Protein 1SPG (pdb70)

B-factor: mean 18.24, std 6.47, range [2.55, 47.87]

InterPro domains:
  IPR000971 Globin [PF00042] (26-136)
  IPR000971 Globin [PS01033] (1-143)
  IPR002338 Hemoglobin, alpha-type [PR00612] (15-27)
  IPR002338 Hemoglobin, alpha-type [PR00612] (32-42)
  IPR002338 Hemoglobin, alpha-type [PR00612] (76-89)
  IPR002338 Hemoglobin, alpha-type [PR00612] (124-140)
  IPR002338 Hemoglobin, alpha-type [cd08927] (2-143)
  IPR009050 Globin-like superfamily [SSF46458] (1-143)
  IPR012292 Globin/Protoglobin [G3DSA:1.10.490.10] (1-143)
  IPR050056 Hemoglobin and related oxygen transporters [PTHR11442] (2-143)

CATH classification: 1.10.490.10

Radius of gyration: 19.07 Å; Cα contacts (8 Å, |Δi|>4): 381; chains: 2; bounding box: 42×49×50 Å

Structure (mmCIF, N/CA/C/O backbone):
data_1SPG
#
_entry.id   1SPG
#
_cell.length_a   89.600
_cell.length_b   75.600
_cell.length_c   69.700
_cell.angle_alpha   90.00
_cell.angle_beta   141.90
_cell.angle_gamma   90.00
#
_symmetry.space_group_name_H-M   'C 1 2 1'
#
loop_
_entity.id
_entity.type
_entity.pdbx_description
1 polymer HEMOGLOBIN
2 polymer HEMOGLOBIN
3 non-polymer 'PROTOPORPHYRIN IX CONTAINING FE'
4 non-polymer 'CARBON MONOXIDE'
5 water water
#
loop_
_atom_site.group_PDB
_atom_site.id
_atom_site.type_symbol
_atom_site.label_atom_id
_atom_site.label_alt_id
_atom_site.label_comp_id
_atom_site.label_asym_id
_atom_site.label_entity_id
_atom_site.label_seq_id
_atom_site.pdbx_PDB_ins_code
_atom_site.Cartn_x
_atom_site.Cartn_y
_atom_site.Cartn_z
_atom_site.occupancy
_atom_site.B_iso_or_equiv
_atom_site.auth_seq_id
_atom_site.auth_comp_id
_atom_site.auth_asym_id
_atom_site.auth_atom_id
_atom_site.pdbx_PDB_model_num
ATOM 4 N N . SER A 1 2 ? 5.967 17.031 2.240 1.00 18.84 1 SER A N 1
ATOM 5 C CA . SER A 1 2 ? 6.313 18.215 1.457 1.00 18.23 1 SER A CA 1
ATOM 6 C C . SER A 1 2 ? 7.812 18.296 1.158 1.00 16.40 1 SER A C 1
ATOM 7 O O . SER A 1 2 ? 8.658 17.888 1.966 1.00 17.63 1 SER A O 1
ATOM 10 N N . LEU A 1 3 ? 8.130 18.823 -0.015 1.00 13.69 2 LEU A N 1
ATOM 11 C CA . LEU A 1 3 ? 9.507 18.998 -0.428 1.00 11.77 2 LEU A CA 1
ATOM 12 C C . LEU A 1 3 ? 10.042 20.219 0.328 1.00 12.47 2 LEU A C 1
ATOM 13 O O . LEU A 1 3 ? 9.325 21.206 0.522 1.00 14.07 2 LEU A O 1
ATOM 18 N N . SER A 1 4 ? 11.260 20.114 0.840 1.00 10.11 3 SER A N 1
ATOM 19 C CA . SER A 1 4 ? 11.889 21.215 1.559 1.00 10.86 3 SER A CA 1
ATOM 20 C C . SER A 1 4 ? 12.698 21.920 0.504 1.00 10.57 3 SER A C 1
ATOM 21 O O . SER A 1 4 ? 12.870 21.364 -0.566 1.00 11.98 3 SER A O 1
ATOM 24 N N . ALA A 1 5 ? 13.232 23.103 0.792 1.00 11.49 4 ALA A N 1
ATOM 25 C CA . ALA A 1 5 ? 14.001 23.820 -0.218 1.00 12.92 4 ALA A CA 1
ATOM 26 C C . ALA A 1 5 ? 15.222 23.018 -0.591 1.00 13.66 4 ALA A C 1
ATOM 27 O O . ALA A 1 5 ? 15.631 23.001 -1.752 1.00 16.50 4 ALA A O 1
ATOM 29 N N . THR A 1 6 ? 15.764 22.311 0.395 1.00 14.63 5 THR A N 1
ATOM 30 C CA . THR A 1 6 ? 16.913 21.433 0.206 1.00 14.36 5 THR A CA 1
ATOM 31 C C . THR A 1 6 ? 16.548 20.361 -0.832 1.00 13.21 5 THR A C 1
ATOM 32 O O . THR A 1 6 ? 17.291 20.117 -1.785 1.00 11.63 5 THR A O 1
ATOM 36 N N . ASP A 1 7 ? 15.391 19.739 -0.627 1.00 11.61 6 ASP A N 1
ATOM 37 C CA . ASP A 1 7 ? 14.883 18.706 -1.512 1.00 11.41 6 ASP A CA 1
ATOM 38 C C . ASP A 1 7 ? 14.810 19.232 -2.929 1.00 11.32 6 ASP A C 1
ATOM 39 O O . ASP A 1 7 ? 15.239 18.574 -3.872 1.00 13.74 6 ASP A O 1
ATOM 44 N N . LYS A 1 8 ? 14.258 20.426 -3.076 1.00 10.22 7 LYS A N 1
ATOM 45 C CA . LYS A 1 8 ? 14.127 21.027 -4.388 1.00 11.15 7 LYS A CA 1
ATOM 46 C C . LYS A 1 8 ? 15.502 21.238 -5.004 1.00 11.02 7 LYS A C 1
ATOM 47 O O . LYS A 1 8 ? 15.737 20.890 -6.160 1.00 10.88 7 LYS A O 1
ATOM 53 N N . ALA A 1 9 ? 16.426 21.743 -4.202 1.00 10.11 8 ALA A N 1
ATOM 54 C CA . ALA A 1 9 ? 17.776 21.996 -4.664 1.00 12.21 8 ALA A CA 1
ATOM 55 C C . ALA A 1 9 ? 18.458 20.723 -5.152 1.00 13.39 8 ALA A C 1
ATOM 56 O O . ALA A 1 9 ? 19.285 20.769 -6.061 1.00 14.60 8 ALA A O 1
ATOM 58 N N . ARG A 1 10 ? 18.153 19.595 -4.518 1.00 13.21 9 ARG A N 1
ATOM 59 C CA . ARG A 1 10 ? 18.767 18.329 -4.915 1.00 13.96 9 ARG A CA 1
ATOM 60 C C . ARG A 1 10 ? 18.165 17.789 -6.201 1.00 11.70 9 ARG A C 1
ATOM 61 O O . ARG A 1 10 ? 18.872 17.237 -7.044 1.00 11.26 9 ARG A O 1
ATOM 69 N N . VAL A 1 11 ? 16.853 17.934 -6.341 1.00 10.82 10 VAL A N 1
ATOM 70 C CA . VAL A 1 11 ? 16.175 17.477 -7.539 1.00 11.43 10 VAL A CA 1
ATOM 71 C C . VAL A 1 11 ? 16.651 18.310 -8.715 1.00 11.59 10 VAL A C 1
ATOM 72 O O . VAL A 1 11 ? 16.884 17.770 -9.787 1.00 12.46 10 VAL A O 1
ATOM 76 N N . LYS A 1 12 ? 16.856 19.607 -8.490 1.00 13.37 11 LYS A N 1
ATOM 77 C CA . LYS A 1 12 ? 17.301 20.500 -9.546 1.00 15.10 11 LYS A CA 1
ATOM 78 C C . LYS A 1 12 ? 18.684 20.138 -10.053 1.00 16.51 11 LYS A C 1
ATOM 79 O O . LYS A 1 12 ? 18.911 20.125 -11.259 1.00 15.84 11 LYS A O 1
ATOM 85 N N . ALA A 1 13 ? 19.609 19.842 -9.144 1.00 18.80 12 ALA A N 1
ATOM 86 C CA . ALA A 1 13 ? 20.966 19.452 -9.544 1.00 18.68 12 ALA A CA 1
ATOM 87 C C . ALA A 1 13 ? 20.933 18.133 -10.342 1.00 19.65 12 ALA A C 1
ATOM 88 O O . ALA A 1 13 ? 21.590 18.020 -11.385 1.00 19.12 12 ALA A O 1
ATOM 90 N N . LEU A 1 14 ? 20.160 17.152 -9.871 1.00 19.28 13 LEU A N 1
ATOM 91 C CA . LEU A 1 14 ? 20.052 15.885 -10.585 1.00 19.60 13 LEU A CA 1
ATOM 92 C C . LEU A 1 14 ? 19.477 16.103 -11.991 1.00 19.36 13 LEU A C 1
ATOM 93 O O . LEU A 1 14 ? 20.131 15.788 -12.992 1.00 19.73 13 LEU A O 1
ATOM 98 N N . TRP A 1 15 ? 18.276 16.674 -12.069 1.00 19.72 14 TRP A N 1
ATOM 99 C CA . TRP A 1 15 ? 17.627 16.913 -13.355 1.00 19.29 14 TRP A CA 1
ATOM 100 C C . TRP A 1 15 ? 18.502 17.607 -14.399 1.00 19.96 14 TRP A C 1
ATOM 101 O O . TRP A 1 15 ? 18.587 17.150 -15.545 1.00 20.24 14 TRP A O 1
ATOM 112 N N . ASP A 1 16 ? 19.164 18.690 -14.000 1.00 20.78 15 ASP A N 1
ATOM 113 C CA . ASP A 1 16 ? 20.063 19.432 -14.889 1.00 22.25 15 ASP A CA 1
ATOM 114 C C . ASP A 1 16 ? 21.144 18.488 -15.427 1.00 22.79 15 ASP A C 1
ATOM 115 O O . ASP A 1 16 ? 21.594 18.599 -16.580 1.00 21.23 15 ASP A O 1
ATOM 120 N N . LYS A 1 17 ? 21.553 17.561 -14.573 1.00 21.02 16 LYS A N 1
ATOM 121 C CA . LYS A 1 17 ? 22.576 16.606 -14.907 1.00 22.02 16 LYS A CA 1
ATOM 122 C C . LYS A 1 17 ? 22.116 15.496 -15.849 1.00 22.38 16 LYS A C 1
ATOM 123 O O . LYS A 1 17 ? 22.876 15.072 -16.722 1.00 20.42 16 LYS A O 1
ATOM 129 N N . ILE A 1 18 ? 20.889 15.018 -15.653 1.00 23.60 17 ILE A N 1
ATOM 130 C CA . ILE A 1 18 ? 20.363 13.913 -16.440 1.00 23.78 17 ILE A CA 1
ATOM 131 C C . ILE A 1 18 ? 19.562 14.328 -17.652 1.00 25.14 17 ILE A C 1
ATOM 132 O O . ILE A 1 18 ? 19.227 13.491 -18.494 1.00 26.80 17 ILE A O 1
ATOM 137 N N . GLU A 1 19 ? 19.220 15.606 -17.732 1.00 25.85 18 GLU A N 1
ATOM 138 C CA . GLU A 1 19 ? 18.445 16.124 -18.858 1.00 26.75 18 GLU A CA 1
ATOM 139 C C . GLU A 1 19 ? 19.065 15.678 -20.174 1.00 27.44 18 GLU A C 1
ATOM 140 O O . GLU A 1 19 ? 20.228 15.239 -20.205 1.00 27.09 18 GLU A O 1
ATOM 146 N N . GLY A 1 20 ? 18.289 15.784 -21.255 1.00 29.15 19 GLY A N 1
ATOM 147 C CA . GLY A 1 20 ? 18.749 15.360 -22.573 1.00 29.84 19 GLY A CA 1
ATOM 148 C C . GLY A 1 20 ? 18.565 13.851 -22.667 1.00 29.68 19 GLY A C 1
ATOM 149 O O . GLY A 1 20 ? 17.745 13.343 -23.469 1.00 29.16 19 GLY A O 1
ATOM 150 N N . LYS A 1 21 ? 19.271 13.141 -21.780 1.00 27.97 20 LYS A N 1
ATOM 151 C CA . LYS A 1 21 ? 19.192 11.686 -21.694 1.00 26.27 20 LYS A CA 1
ATOM 152 C C . LYS A 1 21 ? 17.818 11.272 -21.184 1.00 25.11 20 LYS A C 1
ATOM 153 O O . LYS A 1 21 ? 17.500 10.091 -21.133 1.00 26.41 20 LYS A O 1
ATOM 159 N N . SER A 1 22 ? 17.003 12.245 -20.798 1.00 24.68 21 SER A N 1
ATOM 160 C CA . SER A 1 22 ? 15.667 11.958 -20.296 1.00 24.74 21 SER A CA 1
ATOM 161 C C . SER A 1 22 ? 14.929 11.077 -21.294 1.00 23.20 21 SER A C 1
ATOM 162 O O . SER A 1 22 ? 14.479 10.003 -20.941 1.00 23.03 21 SER A O 1
ATOM 165 N N . ALA A 1 23 ? 14.926 11.474 -22.561 1.00 23.00 22 ALA A N 1
ATOM 166 C CA . ALA A 1 23 ? 14.261 10.710 -23.619 1.00 22.48 22 ALA A CA 1
ATOM 167 C C . ALA A 1 23 ? 14.537 9.198 -23.593 1.00 21.02 22 ALA A C 1
ATOM 168 O O . ALA A 1 23 ? 13.624 8.389 -23.779 1.00 19.72 22 ALA A O 1
ATOM 170 N N . GLU A 1 24 ? 15.780 8.815 -23.320 1.00 21.18 23 GLU A N 1
ATOM 171 C CA . GLU A 1 24 ? 16.138 7.395 -23.268 1.00 20.76 23 GLU A CA 1
ATOM 172 C C . GLU A 1 24 ? 15.769 6.828 -21.902 1.00 21.70 23 GLU A C 1
ATOM 173 O O . GLU A 1 24 ? 15.409 5.660 -21.785 1.00 22.77 23 GLU A O 1
ATOM 179 N N . LEU A 1 25 ? 15.851 7.665 -20.871 1.00 20.48 24 LEU A N 1
ATOM 180 C CA . LEU A 1 25 ? 15.498 7.266 -19.512 1.00 19.47 24 LEU A CA 1
ATOM 181 C C . LEU A 1 25 ? 13.989 6.991 -19.440 1.00 18.11 24 LEU A C 1
ATOM 182 O O . LEU A 1 25 ? 13.559 6.043 -18.817 1.00 18.77 24 LEU A O 1
ATOM 187 N N . GLY A 1 26 ? 13.186 7.857 -20.044 1.00 16.65 25 GLY A N 1
ATOM 188 C CA . GLY A 1 26 ? 11.745 7.673 -20.051 1.00 16.83 25 GLY A CA 1
ATOM 189 C C . GLY A 1 26 ? 11.355 6.459 -20.883 1.00 18.24 25 GLY A C 1
ATOM 190 O O . GLY A 1 26 ? 10.438 5.730 -20.505 1.00 17.71 25 GLY A O 1
ATOM 191 N N . ALA A 1 27 ? 12.012 6.253 -22.027 1.00 17.12 26 ALA A N 1
ATOM 192 C CA . ALA A 1 27 ? 11.738 5.091 -22.874 1.00 16.55 26 ALA A CA 1
ATOM 193 C C . ALA A 1 27 ? 12.002 3.850 -22.042 1.00 16.36 26 ALA A C 1
ATOM 194 O O . ALA A 1 27 ? 11.205 2.913 -22.041 1.00 15.85 26 ALA A O 1
ATOM 196 N N . GLU A 1 28 ? 13.125 3.872 -21.325 1.00 17.64 27 GLU A N 1
ATOM 197 C CA . GLU A 1 28 ? 13.549 2.784 -20.451 1.00 17.07 27 GLU A CA 1
ATOM 198 C C . GLU A 1 28 ? 12.573 2.565 -19.316 1.00 18.18 27 GLU A C 1
ATOM 199 O O . GLU A 1 28 ? 12.124 1.438 -19.097 1.00 19.67 27 GLU A O 1
ATOM 205 N N . ALA A 1 29 ? 12.248 3.641 -18.598 1.00 16.58 28 ALA A N 1
ATOM 206 C CA . ALA A 1 29 ? 11.336 3.579 -17.445 1.00 16.58 28 ALA A CA 1
ATOM 207 C C . ALA A 1 29 ? 9.968 2.997 -17.825 1.00 16.67 28 ALA A C 1
ATOM 208 O O . ALA A 1 29 ? 9.515 2.011 -17.250 1.00 16.87 28 ALA A O 1
ATOM 210 N N . LEU A 1 30 ? 9.340 3.579 -18.837 1.00 16.69 29 LEU A N 1
ATOM 211 C CA . LEU A 1 30 ? 8.045 3.107 -19.304 1.00 16.36 29 LEU A CA 1
ATOM 212 C C . LEU A 1 30 ? 8.209 1.688 -19.834 1.00 17.05 29 LEU A C 1
ATOM 213 O O . LEU A 1 30 ? 7.414 0.805 -19.507 1.00 17.77 29 LEU A O 1
ATOM 218 N N . GLY A 1 31 ? 9.248 1.475 -20.638 1.00 16.16 30 GLY A N 1
ATOM 219 C CA . GLY A 1 31 ? 9.487 0.171 -21.216 1.00 13.94 30 GLY A CA 1
ATOM 220 C C . GLY A 1 31 ? 9.647 -0.896 -20.165 1.00 14.65 30 GLY A C 1
ATOM 221 O O . GLY A 1 31 ? 9.230 -2.029 -20.372 1.00 15.21 30 GLY A O 1
ATOM 222 N N . ARG A 1 32 ? 10.221 -0.542 -19.023 1.00 14.08 31 ARG A N 1
ATOM 223 C CA . ARG A 1 32 ? 10.427 -1.523 -17.972 1.00 12.52 31 ARG A CA 1
ATOM 224 C C . ARG A 1 32 ? 9.212 -1.812 -17.106 1.00 11.52 31 ARG A C 1
ATOM 225 O O . ARG A 1 32 ? 9.074 -2.918 -16.604 1.00 11.76 31 ARG A O 1
ATOM 233 N N . MET A 1 33 ? 8.342 -0.823 -16.936 1.00 10.99 32 MET A N 1
ATOM 234 C CA . MET A 1 33 ? 7.127 -0.966 -16.141 1.00 10.87 32 MET A CA 1
ATOM 235 C C . MET A 1 33 ? 6.135 -1.935 -16.790 1.00 11.55 32 MET A C 1
ATOM 236 O O . MET A 1 33 ? 5.571 -2.813 -16.122 1.00 13.22 32 MET A O 1
ATOM 241 N N . LEU A 1 34 ? 5.950 -1.771 -18.097 1.00 11.81 33 LEU A N 1
ATOM 242 C CA . LEU A 1 34 ? 5.057 -2.601 -18.898 1.00 10.50 33 LEU A CA 1
ATOM 243 C C . LEU A 1 34 ? 5.507 -4.059 -18.856 1.00 12.41 33 LEU A C 1
ATOM 244 O O . LEU A 1 34 ? 4.687 -4.977 -18.704 1.00 12.83 33 LEU A O 1
ATOM 249 N N . VAL A 1 35 ? 6.816 -4.259 -19.005 1.00 14.54 34 VAL A N 1
ATOM 250 C CA . VAL A 1 35 ? 7.412 -5.593 -18.995 1.00 14.18 34 VAL A CA 1
ATOM 251 C C . VAL A 1 35 ? 7.507 -6.225 -17.610 1.00 14.48 34 VAL A C 1
ATOM 252 O O . VAL A 1 35 ? 7.210 -7.396 -17.449 1.00 16.37 34 VAL A O 1
ATOM 256 N N . SER A 1 36 ? 7.901 -5.451 -16.609 1.00 14.95 35 SER A N 1
ATOM 257 C CA . SER A 1 36 ? 8.059 -5.987 -15.268 1.00 15.11 35 SER A CA 1
ATOM 258 C C . SER A 1 36 ? 6.806 -5.983 -14.414 1.00 15.68 35 SER A C 1
ATOM 259 O O . SER A 1 36 ? 6.732 -6.703 -13.420 1.00 16.71 35 SER A O 1
ATOM 262 N N . PHE A 1 37 ? 5.857 -5.117 -14.734 1.00 15.65 36 PHE A N 1
ATOM 263 C CA . PHE A 1 37 ? 4.611 -5.049 -13.972 1.00 16.97 36 PHE A CA 1
ATOM 264 C C . PHE A 1 37 ? 3.499 -5.035 -15.021 1.00 16.99 36 PHE A C 1
ATOM 265 O O . PHE A 1 37 ? 2.849 -4.012 -15.260 1.00 15.01 36 PHE A O 1
ATOM 273 N N . PRO A 1 38 ? 3.235 -6.205 -15.622 1.00 18.16 37 PRO A N 1
ATOM 274 C CA . PRO A 1 38 ? 2.225 -6.401 -16.667 1.00 18.62 37 PRO A CA 1
ATOM 275 C C . PRO A 1 38 ? 0.839 -5.859 -16.346 1.00 18.55 37 PRO A C 1
ATOM 276 O O . PRO A 1 38 ? 0.050 -5.633 -17.253 1.00 20.89 37 PRO A O 1
ATOM 280 N N . GLN A 1 39 ? 0.526 -5.656 -15.069 1.00 18.56 38 GLN A N 1
ATOM 281 C CA . GLN A 1 39 ? -0.784 -5.120 -14.700 1.00 18.60 38 GLN A CA 1
ATOM 282 C C . GLN A 1 39 ? -1.017 -3.712 -15.257 1.00 17.43 38 GLN A C 1
ATOM 283 O O . GLN A 1 39 ? -2.164 -3.267 -15.387 1.00 16.42 38 GLN A O 1
ATOM 289 N N . THR A 1 40 ? 0.081 -3.030 -15.588 1.00 16.72 39 THR A N 1
ATOM 290 C CA . THR A 1 40 ? 0.035 -1.668 -16.114 1.00 14.86 39 THR A CA 1
ATOM 291 C C . THR A 1 40 ? -0.294 -1.613 -17.610 1.00 14.03 39 THR A C 1
ATOM 292 O O . THR A 1 40 ? -0.804 -0.609 -18.106 1.00 14.64 39 THR A O 1
ATOM 296 N N . LYS A 1 41 ? -0.016 -2.703 -18.319 1.00 15.71 40 LYS A N 1
ATOM 297 C CA . LYS A 1 41 ? -0.272 -2.806 -19.757 1.00 14.94 40 LYS A CA 1
ATOM 298 C C . LYS A 1 41 ? -1.738 -2.594 -20.102 1.00 14.48 40 LYS A C 1
ATOM 299 O O . LYS A 1 41 ? -2.071 -2.272 -21.234 1.00 15.66 40 LYS A O 1
ATOM 305 N N . ILE A 1 42 ? -2.620 -2.793 -19.133 1.00 15.53 41 ILE A N 1
ATOM 306 C CA . ILE A 1 42 ? -4.044 -2.619 -19.373 1.00 16.15 41 ILE A CA 1
ATOM 307 C C . ILE A 1 42 ? -4.397 -1.189 -19.766 1.00 15.29 41 ILE A C 1
ATOM 308 O O . ILE A 1 42 ? -5.411 -0.954 -20.409 1.00 15.28 41 ILE A O 1
ATOM 313 N N . TYR A 1 43 ? -3.539 -0.241 -19.408 1.00 13.82 42 TYR A N 1
ATOM 314 C CA . TYR A 1 43 ? -3.769 1.163 -19.740 1.00 13.74 42 TYR A CA 1
ATOM 315 C C . TYR A 1 43 ? -3.229 1.522 -21.130 1.00 14.52 42 TYR A C 1
ATOM 316 O O . TYR A 1 43 ? -3.489 2.617 -21.650 1.00 15.60 42 TYR A O 1
ATOM 325 N N . PHE A 1 44 ? -2.503 0.592 -21.745 1.00 14.77 43 PHE A N 1
ATOM 326 C CA . PHE A 1 44 ? -1.923 0.848 -23.055 1.00 14.57 43 PHE A CA 1
ATOM 327 C C . PHE A 1 44 ? -2.282 -0.183 -24.117 1.00 14.67 43 PHE A C 1
ATOM 328 O O . PHE A 1 44 ? -1.556 -0.334 -25.093 1.00 16.05 43 PHE A O 1
ATOM 336 N N . SER A 1 45 ? -3.415 -0.865 -23.951 1.00 14.92 44 SER A N 1
ATOM 337 C CA . SER A 1 45 ? -3.862 -1.881 -24.916 1.00 16.37 44 SER A CA 1
ATOM 338 C C . SER A 1 45 ? -4.167 -1.406 -26.359 1.00 15.74 44 SER A C 1
ATOM 339 O O . SER A 1 45 ? -4.248 -2.230 -27.284 1.00 15.34 44 SER A O 1
ATOM 342 N N . GLU A 1 46 ? -4.324 -0.095 -26.546 1.00 15.04 45 GLU A N 1
ATOM 343 C CA . GLU A 1 46 ? -4.547 0.488 -27.870 1.00 15.56 45 GLU A CA 1
ATOM 344 C C . GLU A 1 46 ? -3.276 0.445 -28.694 1.00 18.27 45 GLU A C 1
ATOM 345 O O . GLU A 1 46 ? -3.351 0.560 -29.914 1.00 19.77 45 GLU A O 1
ATOM 351 N N . TRP A 1 47 ? -2.125 0.483 -28.023 1.00 19.17 46 TRP A N 1
ATOM 352 C CA . TRP A 1 47 ? -0.821 0.470 -28.677 1.00 19.67 46 TRP A CA 1
ATOM 353 C C . TRP A 1 47 ? -0.583 -0.895 -29.315 1.00 21.08 46 TRP A C 1
ATOM 354 O O . TRP A 1 47 ? -1.094 -1.933 -28.872 1.00 19.02 46 TRP A O 1
ATOM 365 N N . GLY A 1 48 ? 0.201 -0.858 -30.378 1.00 24.15 47 GLY A N 1
ATOM 366 C CA . GLY A 1 48 ? 0.509 -2.040 -31.141 1.00 29.80 47 GLY A CA 1
ATOM 367 C C . GLY A 1 48 ? 1.450 -3.142 -30.727 1.00 33.31 47 GLY A C 1
ATOM 368 O O . GLY A 1 48 ? 1.137 -3.825 -29.718 1.00 35.12 47 GLY A O 1
ATOM 369 N N . GLN A 1 49 ? 2.629 -3.194 -31.387 1.00 34.38 48 GLN A N 1
ATOM 370 C CA . GLN A 1 49 ? 3.689 -4.234 -31.222 1.00 35.76 48 GLN A CA 1
ATOM 371 C C . GLN A 1 49 ? 3.772 -4.664 -29.751 1.00 34.88 48 GLN A C 1
ATOM 372 O O . GLN A 1 49 ? 3.550 -3.806 -28.943 1.00 33.06 48 GLN A O 1
ATOM 378 N N . ASP A 1 50 ? 4.065 -5.894 -29.313 1.00 34.58 49 ASP A N 1
ATOM 379 C CA . ASP A 1 50 ? 4.042 -5.929 -27.839 1.00 33.03 49 ASP A CA 1
ATOM 380 C C . ASP A 1 50 ? 5.108 -5.233 -26.980 1.00 32.73 49 ASP A C 1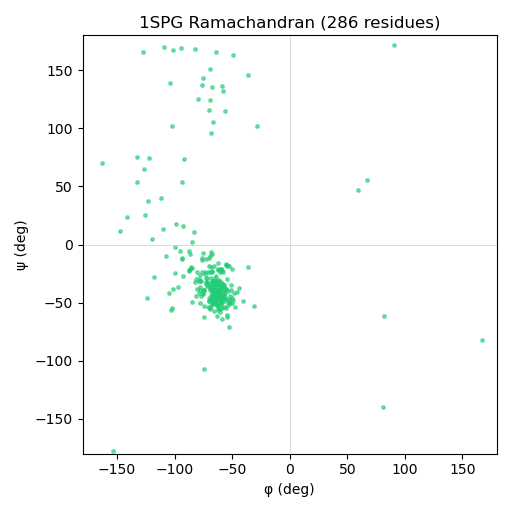
ATOM 381 O O . ASP A 1 50 ? 6.263 -5.720 -26.895 1.00 33.77 49 ASP A O 1
ATOM 386 N N . LEU A 1 51 ? 4.585 -4.242 -26.243 1.00 31.56 50 LEU A N 1
ATOM 387 C CA . LEU A 1 51 ? 5.155 -3.323 -25.306 1.00 28.42 50 LEU A CA 1
ATOM 388 C C . LEU A 1 51 ? 6.405 -3.653 -24.455 1.00 27.27 50 LEU A C 1
ATOM 389 O O . LEU A 1 51 ? 6.326 -4.286 -23.369 1.00 26.85 50 LEU A O 1
ATOM 394 N N . GLY A 1 52 ? 7.503 -3.073 -24.941 1.00 25.32 51 GLY A N 1
ATOM 395 C CA . GLY A 1 52 ? 8.838 -3.174 -24.409 1.00 25.64 51 GLY A CA 1
ATOM 396 C C . GLY A 1 52 ? 9.458 -1.857 -24.883 1.00 27.25 51 GLY A C 1
ATOM 397 O O . GLY A 1 52 ? 8.755 -1.040 -25.509 1.00 26.12 51 GLY A O 1
ATOM 398 N N . PRO A 1 53 ? 10.755 -1.607 -24.614 1.00 27.93 52 PRO A N 1
ATOM 399 C CA . PRO A 1 53 ? 11.509 -0.398 -24.987 1.00 29.18 52 PRO A CA 1
ATOM 400 C C . PRO A 1 53 ? 11.724 -0.265 -26.494 1.00 30.04 52 PRO A C 1
ATOM 401 O O . PRO A 1 53 ? 11.998 0.827 -27.017 1.00 31.01 52 PRO A O 1
ATOM 405 N N . GLN A 1 54 ? 11.647 -1.407 -27.163 1.00 29.91 53 GLN A N 1
ATOM 406 C CA . GLN A 1 54 ? 11.851 -1.517 -28.598 1.00 29.85 53 GLN A CA 1
ATOM 407 C C . GLN A 1 54 ? 10.660 -1.025 -29.450 1.00 29.87 53 GLN A C 1
ATOM 408 O O . GLN A 1 54 ? 10.841 -0.673 -30.627 1.00 30.82 53 GLN A O 1
ATOM 414 N N . THR A 1 55 ? 9.450 -1.012 -28.882 1.00 27.59 54 THR A N 1
ATOM 415 C CA . THR A 1 55 ? 8.296 -0.564 -29.652 1.00 25.82 54 THR A CA 1
ATOM 416 C C . THR A 1 55 ? 8.392 0.954 -29.727 1.00 25.59 54 THR A C 1
ATOM 417 O O . THR A 1 55 ? 8.862 1.600 -28.767 1.00 25.71 54 THR A O 1
ATOM 421 N N . PRO A 1 56 ? 8.002 1.542 -30.880 1.00 22.99 55 PRO A N 1
ATOM 422 C CA . PRO A 1 56 ? 8.046 2.990 -31.094 1.00 22.24 55 PRO A CA 1
ATOM 423 C C . PRO A 1 56 ? 7.140 3.795 -30.183 1.00 21.61 55 PRO A C 1
ATOM 424 O O . PRO A 1 56 ? 7.563 4.822 -29.656 1.00 22.72 55 PRO A O 1
ATOM 428 N N . GLN A 1 57 ? 5.889 3.359 -30.039 1.00 21.36 56 GLN A N 1
ATOM 429 C CA . GLN A 1 57 ? 4.908 4.070 -29.221 1.00 20.97 56 GLN A CA 1
ATOM 430 C C . GLN A 1 57 ? 5.426 4.323 -27.834 1.00 21.38 56 GLN A C 1
ATOM 431 O O . GLN A 1 57 ? 5.317 5.430 -27.317 1.00 19.19 56 GLN A O 1
ATOM 437 N N . VAL A 1 58 ? 5.996 3.286 -27.236 1.00 21.70 57 VAL A N 1
ATOM 438 C CA . VAL A 1 58 ? 6.527 3.393 -25.887 1.00 23.05 57 VAL A CA 1
ATOM 439 C C . VAL A 1 58 ? 7.782 4.268 -25.849 1.00 23.33 57 VAL A C 1
ATOM 440 O O . VAL A 1 58 ? 7.882 5.173 -25.016 1.00 24.34 57 VAL A O 1
ATOM 444 N N . ARG A 1 59 ? 8.711 4.056 -26.780 1.00 23.59 58 ARG A N 1
ATOM 445 C CA . ARG A 1 59 ? 9.926 4.863 -26.786 1.00 25.22 58 ARG A CA 1
ATOM 446 C C . ARG A 1 59 ? 9.624 6.338 -26.989 1.00 24.98 58 ARG A C 1
ATOM 447 O O . ARG A 1 59 ? 10.295 7.185 -26.411 1.00 27.27 58 ARG A O 1
ATOM 455 N N . ASN A 1 60 ? 8.552 6.647 -27.713 1.00 23.70 59 ASN A N 1
ATOM 456 C CA . ASN A 1 60 ? 8.161 8.037 -27.918 1.00 23.08 59 ASN A CA 1
ATOM 457 C C . ASN A 1 60 ? 7.408 8.553 -26.706 1.00 22.29 59 ASN A C 1
ATOM 458 O O . ASN A 1 60 ? 7.584 9.699 -26.29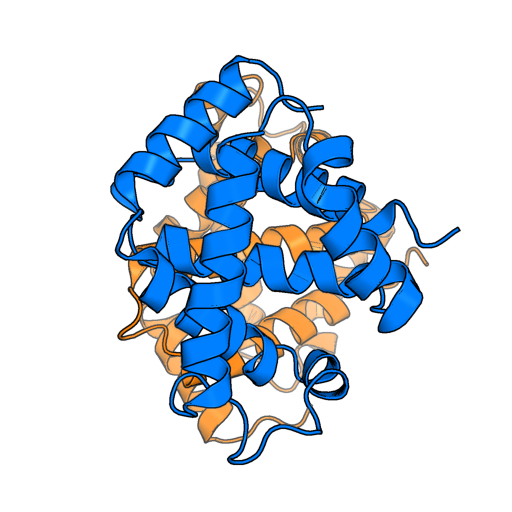7 1.00 22.96 59 ASN A O 1
ATOM 463 N N . HIS A 1 61 ? 6.578 7.708 -26.108 1.00 19.98 60 HIS A N 1
ATOM 464 C CA . HIS A 1 61 ? 5.849 8.128 -24.922 1.00 18.18 60 HIS A CA 1
ATOM 465 C C . HIS A 1 61 ? 6.831 8.266 -23.753 1.00 18.63 60 HIS A C 1
ATOM 466 O O . HIS A 1 61 ? 6.547 8.972 -22.773 1.00 16.94 60 HIS A O 1
ATOM 473 N N . GLY A 1 62 ? 7.998 7.634 -23.898 1.00 18.85 61 GLY A N 1
ATOM 474 C CA . GLY A 1 62 ? 9.039 7.695 -22.885 1.00 22.44 61 GLY A CA 1
ATOM 475 C C . GLY A 1 62 ? 9.546 9.119 -22.731 1.00 23.69 61 GLY A C 1
ATOM 476 O O . GLY A 1 62 ? 9.644 9.648 -21.613 1.00 23.61 61 GLY A O 1
ATOM 477 N N . ALA A 1 63 ? 9.895 9.731 -23.860 1.00 23.51 62 ALA A N 1
ATOM 478 C CA . ALA A 1 63 ? 10.349 11.118 -23.889 1.00 23.59 62 ALA A CA 1
ATOM 479 C C . ALA A 1 63 ? 9.211 12.002 -23.390 1.00 23.17 62 ALA A C 1
ATOM 480 O O . ALA A 1 63 ? 9.445 13.048 -22.767 1.00 23.07 62 ALA A O 1
ATOM 482 N N . VAL A 1 64 ? 7.979 11.592 -23.678 1.00 22.06 63 VAL A N 1
ATOM 483 C CA . VAL A 1 64 ? 6.813 12.356 -23.247 1.00 20.86 63 VAL A CA 1
ATOM 484 C C . VAL A 1 64 ? 6.699 12.472 -21.733 1.00 20.23 63 VAL A C 1
ATOM 485 O O . VAL A 1 64 ? 6.581 13.580 -21.198 1.00 21.24 63 VAL A O 1
ATOM 489 N N . ILE A 1 65 ? 6.747 11.347 -21.030 1.00 19.02 64 ILE A N 1
ATOM 490 C CA . ILE A 1 65 ? 6.656 11.400 -19.584 1.00 17.78 64 ILE A CA 1
ATOM 491 C C . ILE A 1 65 ? 7.795 12.236 -19.012 1.00 17.62 64 ILE A C 1
ATOM 492 O O . ILE A 1 65 ? 7.558 13.149 -18.226 1.00 16.79 64 ILE A O 1
ATOM 497 N N . MET A 1 66 ? 9.023 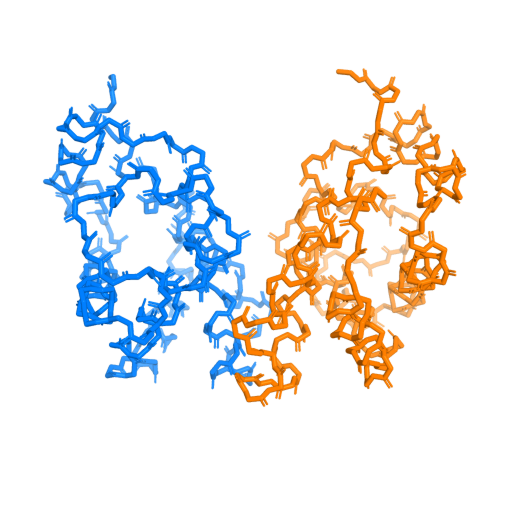11.942 -19.432 1.00 16.31 65 MET A N 1
ATOM 498 C CA . MET A 1 66 ? 10.188 12.654 -18.935 1.00 17.28 65 MET A CA 1
ATOM 499 C C . MET A 1 66 ? 10.161 14.139 -19.212 1.00 20.08 65 MET A C 1
ATOM 500 O O . MET A 1 66 ? 10.824 14.916 -18.513 1.00 22.65 65 MET A O 1
ATOM 505 N N . ALA A 1 67 ? 9.399 14.538 -20.227 1.00 21.33 66 ALA A N 1
ATOM 506 C CA . ALA A 1 67 ? 9.269 15.946 -20.572 1.00 20.90 66 ALA A CA 1
ATOM 507 C C . ALA A 1 67 ? 8.345 16.575 -19.534 1.00 20.84 66 ALA A C 1
ATOM 508 O O . ALA A 1 67 ? 8.569 17.705 -19.047 1.00 20.35 66 ALA A O 1
ATOM 510 N N . ALA A 1 68 ? 7.288 15.844 -19.206 1.00 19.59 67 ALA A N 1
ATOM 511 C CA . ALA A 1 68 ? 6.340 16.336 -18.228 1.00 20.32 67 ALA A CA 1
ATOM 512 C C . ALA A 1 68 ? 7.061 16.413 -16.872 1.00 18.62 67 ALA A C 1
ATOM 513 O O . ALA A 1 68 ? 6.922 17.391 -16.129 1.00 18.28 67 ALA A O 1
ATOM 515 N N . VAL A 1 69 ? 7.901 15.420 -16.598 1.00 19.48 68 VAL A N 1
ATOM 516 C CA . VAL A 1 69 ? 8.649 15.391 -15.354 1.00 19.43 68 VAL A CA 1
ATOM 517 C C . VAL A 1 69 ? 9.667 16.531 -15.328 1.00 19.32 68 VAL A C 1
ATOM 518 O O . VAL A 1 69 ? 9.867 17.183 -14.297 1.00 18.86 68 VAL A O 1
ATOM 522 N N . GLY A 1 70 ? 10.275 16.806 -16.475 1.00 18.89 69 GLY A N 1
ATOM 523 C CA . GLY A 1 70 ? 11.210 17.908 -16.540 1.00 18.09 69 GLY A CA 1
ATOM 524 C C . GLY A 1 70 ? 10.453 19.186 -16.242 1.00 17.79 69 GLY A C 1
ATOM 525 O O . GLY A 1 70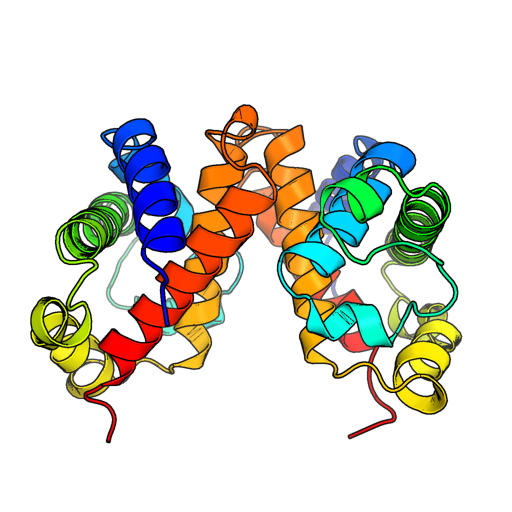 ? 10.970 20.084 -15.590 1.00 18.33 69 GLY A O 1
ATOM 526 N N . LYS A 1 71 ? 9.210 19.257 -16.701 1.00 17.95 70 LYS A N 1
ATOM 527 C CA . LYS A 1 71 ? 8.383 20.427 -16.477 1.00 18.20 70 LYS A CA 1
ATOM 528 C C . LYS A 1 71 ? 7.942 20.508 -15.022 1.00 16.86 70 LYS A C 1
ATOM 529 O O . LYS A 1 71 ? 7.738 21.591 -14.504 1.00 17.34 70 LYS A O 1
ATOM 535 N N . ALA A 1 72 ? 7.743 19.367 -14.375 1.00 14.23 71 ALA A N 1
ATOM 536 C CA . ALA A 1 72 ? 7.323 19.389 -12.984 1.00 14.45 71 ALA A CA 1
ATOM 537 C C . ALA A 1 72 ? 8.447 19.967 -12.149 1.00 14.65 71 ALA A C 1
ATOM 538 O O . ALA A 1 72 ? 8.209 20.756 -11.248 1.00 14.66 71 ALA A O 1
ATOM 540 N N . VAL A 1 73 ? 9.677 19.590 -12.481 1.00 16.16 72 VAL A N 1
ATOM 541 C CA . VAL A 1 73 ? 10.855 20.077 -11.776 1.00 18.49 72 VAL A CA 1
ATOM 542 C C . VAL A 1 73 ? 10.923 21.586 -11.889 1.00 20.17 72 VAL A C 1
ATOM 543 O O . VAL A 1 73 ? 11.233 22.266 -10.908 1.00 18.92 72 VAL A O 1
ATOM 547 N N . LYS A 1 74 ? 10.593 22.098 -13.078 1.00 21.14 73 LYS A N 1
ATOM 548 C CA . LYS A 1 74 ? 10.600 23.537 -13.338 1.00 22.00 73 LYS A CA 1
ATOM 549 C C . LYS A 1 74 ? 9.507 24.287 -12.574 1.00 20.32 73 LYS A C 1
ATOM 550 O O . LYS A 1 74 ? 9.579 25.502 -12.440 1.00 20.75 73 LYS A O 1
ATOM 556 N N . SER A 1 75 ? 8.482 23.582 -12.106 1.00 19.40 74 SER A N 1
ATOM 557 C CA . SER A 1 75 ? 7.432 24.212 -11.311 1.00 18.66 74 SER A CA 1
ATOM 558 C C . SER A 1 75 ? 7.351 23.482 -9.972 1.00 17.52 74 SER A C 1
ATOM 559 O O . SER A 1 75 ? 6.287 23.338 -9.370 1.00 19.72 74 SER A O 1
ATOM 562 N N . ILE A 1 76 ? 8.513 23.094 -9.471 1.00 15.94 75 ILE A N 1
ATOM 563 C CA . ILE A 1 76 ? 8.623 22.377 -8.211 1.00 16.74 75 ILE A CA 1
ATOM 564 C C . ILE A 1 76 ? 7.963 23.071 -7.023 1.00 17.43 75 ILE A C 1
ATOM 565 O O . ILE A 1 76 ? 7.688 22.429 -6.010 1.00 19.20 75 ILE A O 1
ATOM 570 N N . ASP A 1 77 ? 7.687 24.366 -7.158 1.00 17.62 76 ASP A N 1
ATOM 571 C CA . ASP A 1 77 ? 7.062 25.135 -6.088 1.00 19.26 76 ASP A CA 1
ATOM 572 C C . ASP A 1 77 ? 5.535 25.077 -6.114 1.00 21.24 76 ASP A C 1
ATOM 573 O O . ASP A 1 77 ? 4.881 25.612 -5.218 1.00 23.44 76 ASP A O 1
ATOM 578 N N . ASN A 1 78 ? 4.964 24.446 -7.135 1.00 22.30 77 ASN A N 1
ATOM 579 C CA . ASN A 1 78 ? 3.506 24.340 -7.261 1.00 21.82 77 ASN A CA 1
ATOM 580 C C . ASN A 1 78 ? 3.173 23.238 -8.270 1.00 19.75 77 ASN A C 1
ATOM 581 O O . ASN A 1 78 ? 2.744 23.500 -9.395 1.00 19.10 77 ASN A O 1
AT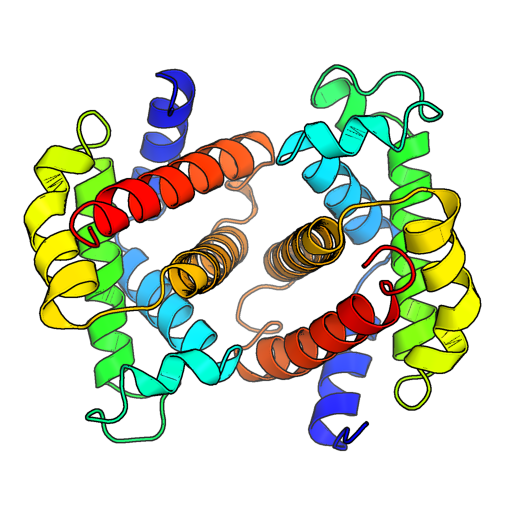OM 586 N N . LEU A 1 79 ? 3.432 22.001 -7.875 1.00 18.00 78 LEU A N 1
ATOM 587 C CA . LEU A 1 79 ? 3.154 20.855 -8.720 1.00 16.22 78 LEU A CA 1
ATOM 588 C C . LEU A 1 79 ? 1.645 20.745 -8.937 1.00 14.23 78 LEU A C 1
ATOM 589 O O . LEU A 1 79 ? 1.193 20.381 -10.014 1.00 15.73 78 LEU A O 1
ATOM 594 N N . VAL A 1 80 ? 0.866 21.100 -7.923 1.00 13.57 79 VAL A N 1
ATOM 595 C CA . VAL A 1 80 ? -0.576 21.005 -8.030 1.00 13.95 79 VAL A CA 1
ATOM 596 C C . VAL A 1 80 ? -1.028 21.855 -9.193 1.00 14.51 79 VAL A C 1
ATOM 597 O O . VAL A 1 80 ? -1.500 21.330 -10.187 1.00 15.99 79 VAL A O 1
ATOM 601 N N . GLY A 1 81 ? -0.812 23.158 -9.091 1.00 14.29 80 GLY A N 1
ATOM 602 C CA . GLY A 1 81 ? -1.221 24.062 -10.141 1.00 13.32 80 GLY A CA 1
ATOM 603 C C . GLY A 1 81 ? -0.613 23.728 -11.480 1.00 15.05 80 GLY A C 1
ATOM 604 O O . GLY A 1 81 ? -1.298 23.745 -12.496 1.00 16.43 80 GLY A O 1
ATOM 605 N N . GLY A 1 82 ? 0.674 23.416 -11.496 1.00 15.38 81 GLY A N 1
ATOM 606 C CA . GLY A 1 82 ? 1.321 23.100 -12.759 1.00 15.98 81 GLY A CA 1
ATOM 607 C C . GLY A 1 82 ? 1.002 21.731 -13.335 1.00 15.75 81 GLY A C 1
ATOM 608 O O . GLY A 1 82 ? 1.382 21.408 -14.458 1.00 14.94 81 GLY A O 1
ATOM 609 N N . LEU A 1 83 ? 0.305 20.907 -12.573 1.00 16.54 82 LEU A N 1
ATOM 610 C CA . LEU A 1 83 ? -0.022 19.576 -13.047 1.00 17.25 82 LEU A CA 1
ATOM 611 C C . LEU A 1 83 ? -1.515 19.264 -13.156 1.00 16.61 82 LEU A C 1
ATOM 612 O O . LEU A 1 83 ? -1.859 18.141 -13.513 1.00 16.67 82 LEU A O 1
ATOM 617 N N . SER A 1 84 ? -2.395 20.238 -12.917 1.00 16.47 83 SER A N 1
ATOM 618 C CA . SER A 1 84 ? -3.840 19.989 -12.981 1.00 16.89 83 SER A CA 1
ATOM 619 C C . SER A 1 84 ? -4.378 19.370 -14.278 1.00 18.43 83 SER A C 1
ATOM 620 O O . SER A 1 84 ? -5.375 18.644 -14.249 1.00 18.26 83 SER A O 1
ATOM 623 N N . GLN A 1 85 ? -3.742 19.631 -15.414 1.00 18.00 84 GLN A N 1
ATOM 624 C CA . GLN A 1 85 ? -4.240 19.041 -16.647 1.00 19.11 84 GLN A CA 1
ATOM 625 C C . GLN A 1 85 ? -3.836 17.593 -16.806 1.00 18.10 84 GLN A C 1
ATOM 626 O O . GLN A 1 85 ? -4.572 16.820 -17.411 1.00 19.00 84 GLN A O 1
ATOM 632 N N . LEU A 1 86 ? -2.672 17.220 -16.280 1.00 17.00 85 LEU A N 1
ATOM 633 C CA . LEU A 1 86 ? -2.240 15.829 -16.349 1.00 15.60 85 LEU A CA 1
ATOM 634 C C . LEU A 1 86 ? -3.092 15.024 -15.381 1.00 15.06 85 LEU A C 1
ATOM 635 O O . LEU A 1 86 ? -3.352 13.842 -15.605 1.00 16.90 85 LEU A O 1
ATOM 640 N N . SER A 1 87 ? -3.483 15.674 -14.284 1.00 14.39 86 SER A N 1
ATOM 641 C CA . SER A 1 87 ? -4.320 15.072 -13.257 1.00 12.03 86 SER A CA 1
ATOM 642 C C . SER A 1 87 ? -5.716 14.835 -13.785 1.00 13.20 86 SER A C 1
ATOM 643 O O . SER A 1 87 ? -6.300 13.800 -13.507 1.00 13.63 86 SER A O 1
ATOM 646 N N . GLU A 1 88 ? -6.291 15.822 -14.463 1.00 12.88 87 GLU A N 1
ATOM 647 C CA . GLU A 1 88 ? -7.620 15.647 -15.020 1.00 12.94 87 GLU A CA 1
ATOM 648 C C . GLU A 1 88 ? -7.582 14.519 -16.044 1.00 12.48 87 GLU A C 1
ATOM 649 O O . GLU A 1 88 ? -8.508 13.720 -16.133 1.00 15.23 87 GLU A O 1
ATOM 655 N N . LEU A 1 89 ? -6.505 14.453 -16.814 1.00 11.11 88 LEU A N 1
ATOM 656 C CA . LEU A 1 89 ? -6.338 13.396 -17.803 1.00 11.67 88 LEU A CA 1
ATOM 657 C C . LEU A 1 89 ? -6.220 12.013 -17.138 1.00 11.63 88 LEU A C 1
ATOM 658 O O . LEU A 1 89 ? -6.939 11.080 -17.491 1.00 13.11 88 LEU A O 1
ATOM 663 N N . HIS A 1 90 ? -5.323 11.898 -16.164 1.00 12.07 89 HIS A N 1
ATOM 664 C CA . HIS A 1 90 ? -5.069 10.642 -15.461 1.00 11.46 89 HIS A CA 1
ATOM 665 C C . HIS A 1 90 ? -6.125 10.204 -14.459 1.00 12.49 89 HIS A C 1
ATOM 666 O O . HIS A 1 90 ? -6.618 9.080 -14.508 1.00 13.21 89 HIS A O 1
ATOM 673 N N . ALA A 1 91 ? -6.451 11.097 -13.541 1.00 13.95 90 ALA A N 1
ATOM 674 C CA . ALA A 1 91 ? -7.410 10.811 -12.486 1.00 15.77 90 ALA A CA 1
ATOM 675 C C . ALA A 1 91 ? -8.844 10.867 -12.913 1.00 15.62 90 ALA A C 1
ATOM 676 O O . ALA A 1 91 ? -9.682 10.145 -12.382 1.00 16.61 90 ALA A O 1
ATOM 678 N N . PHE A 1 92 ? -9.136 11.724 -13.873 1.00 16.48 91 PHE A N 1
ATOM 679 C CA . PHE A 1 92 ? -10.497 11.838 -14.325 1.00 16.25 91 PHE A CA 1
ATOM 680 C C . PHE A 1 92 ? -10.820 11.153 -15.646 1.00 15.80 91 PHE A C 1
ATOM 681 O O . PHE A 1 92 ? -11.751 10.357 -15.719 1.00 16.59 91 PHE A O 1
ATOM 689 N N . LYS A 1 93 ? -10.070 11.473 -16.694 1.00 16.73 92 LYS A N 1
ATOM 690 C CA . LYS A 1 93 ? -10.312 10.887 -18.009 1.00 17.55 92 LYS A CA 1
ATOM 691 C C . LYS A 1 93 ? -9.977 9.400 -18.123 1.00 17.84 92 LYS A C 1
ATOM 692 O O . LYS A 1 93 ? -10.840 8.606 -18.512 1.00 18.80 92 LYS A O 1
ATOM 698 N N . LEU A 1 94 ? -8.741 9.022 -17.795 1.00 15.68 93 LEU A N 1
ATOM 699 C CA . LEU A 1 94 ? -8.305 7.626 -17.895 1.00 14.87 93 LEU A CA 1
ATOM 700 C C . LEU A 1 94 ? -8.601 6.758 -16.683 1.00 15.66 93 LEU A C 1
ATOM 701 O O . LEU A 1 94 ? -8.522 5.527 -16.755 1.00 18.11 93 LEU A O 1
ATOM 706 N N . ARG A 1 95 ? -8.848 7.391 -15.546 1.00 16.39 94 ARG A N 1
ATOM 707 C CA . ARG A 1 95 ? -9.144 6.652 -14.327 1.00 16.06 94 ARG A CA 1
ATOM 708 C C . ARG A 1 95 ? -8.022 5.704 -13.932 1.00 14.00 94 ARG A C 1
ATOM 709 O O . ARG A 1 95 ? -8.278 4.550 -13.607 1.00 13.56 94 ARG A O 1
ATOM 717 N N . VAL A 1 96 ? -6.784 6.194 -13.960 1.00 11.81 95 VAL A N 1
ATOM 718 C CA . VAL A 1 96 ? -5.624 5.377 -13.592 1.00 10.35 95 VAL A CA 1
ATOM 719 C C . VAL A 1 96 ? -5.641 5.038 -12.097 1.00 9.74 95 VAL A C 1
ATOM 720 O O . VAL A 1 96 ? -5.957 5.881 -11.271 1.00 10.56 95 VAL A O 1
ATOM 724 N N . ASP A 1 97 ? -5.359 3.787 -11.753 1.00 10.34 96 ASP A N 1
ATOM 725 C CA . ASP A 1 97 ? -5.334 3.376 -10.352 1.00 12.62 96 ASP A CA 1
ATOM 726 C C . ASP A 1 97 ? -4.110 4.045 -9.705 1.00 13.36 96 ASP A C 1
ATOM 727 O O . ASP A 1 97 ? -2.977 3.858 -10.177 1.00 14.63 96 ASP A O 1
ATOM 732 N N . PRO A 1 98 ? -4.310 4.810 -8.607 1.00 13.37 97 PRO A N 1
ATOM 733 C CA . PRO A 1 98 ? -3.192 5.494 -7.934 1.00 11.90 97 PRO A CA 1
ATOM 734 C C . PRO A 1 98 ? -2.013 4.595 -7.615 1.00 11.90 97 PRO A C 1
ATOM 735 O O . PRO A 1 98 ? -0.862 4.991 -7.757 1.00 11.73 97 PRO A O 1
ATOM 739 N N . ALA A 1 99 ? -2.320 3.349 -7.291 1.00 11.86 98 ALA A N 1
ATOM 740 C CA . ALA A 1 99 ? -1.316 2.368 -6.950 1.00 12.07 98 ALA A CA 1
ATOM 741 C C . ALA A 1 99 ? -0.233 2.180 -7.996 1.00 12.14 98 ALA A C 1
ATOM 742 O O . ALA A 1 99 ? 0.853 1.710 -7.674 1.00 11.84 98 ALA A O 1
ATOM 744 N N . ASN A 1 100 ? -0.497 2.614 -9.223 1.00 10.28 99 ASN A N 1
ATOM 745 C CA . ASN A 1 100 ? 0.468 2.463 -10.299 1.00 9.58 99 ASN A CA 1
ATOM 746 C C . ASN A 1 100 ? 1.490 3.574 -10.340 1.00 8.83 99 ASN A C 1
ATOM 747 O O . ASN A 1 100 ? 2.548 3.416 -10.924 1.00 10.66 99 ASN A O 1
ATOM 752 N N . PHE A 1 101 ? 1.188 4.706 -9.726 1.00 10.92 100 PHE A N 1
ATOM 753 C CA . PHE A 1 101 ? 2.147 5.807 -9.727 1.00 12.21 100 PHE A CA 1
ATOM 754 C C . PHE A 1 101 ? 3.440 5.347 -9.070 1.00 10.98 100 PHE A C 1
ATOM 755 O O . PHE A 1 101 ? 4.531 5.730 -9.483 1.00 11.11 100 PHE A O 1
ATOM 763 N N . LYS A 1 102 ? 3.299 4.478 -8.074 1.00 11.38 101 LYS A N 1
ATOM 764 C CA . LYS A 1 102 ? 4.437 3.945 -7.328 1.00 12.86 101 LYS A CA 1
ATOM 765 C C . LYS A 1 102 ? 5.309 3.104 -8.249 1.00 12.73 101 LYS A C 1
ATOM 766 O O . LYS A 1 102 ? 6.544 3.160 -8.196 1.00 12.73 101 LYS A O 1
ATOM 772 N N . ILE A 1 103 ? 4.659 2.365 -9.134 1.00 9.26 102 ILE A N 1
ATOM 773 C CA . ILE A 1 103 ? 5.374 1.515 -10.044 1.00 9.40 102 ILE A CA 1
ATOM 774 C C . ILE A 1 103 ? 6.213 2.307 -11.003 1.00 9.55 102 ILE A C 1
ATOM 775 O O . ILE A 1 103 ? 7.387 2.013 -11.158 1.00 12.42 102 ILE A O 1
ATOM 780 N N . LEU A 1 104 ? 5.637 3.320 -11.640 1.00 10.62 103 LEU A N 1
ATOM 781 C CA . LEU A 1 104 ? 6.412 4.119 -12.588 1.00 10.91 103 LEU A CA 1
ATOM 782 C C . LEU A 1 104 ? 7.592 4.807 -11.908 1.00 10.06 103 LEU A C 1
ATOM 783 O O . LEU A 1 104 ? 8.713 4.772 -12.411 1.00 10.46 103 LEU A O 1
ATOM 788 N N . ALA A 1 105 ? 7.332 5.393 -10.745 1.00 10.23 104 ALA A N 1
ATOM 789 C CA . ALA A 1 105 ? 8.350 6.081 -9.960 1.00 9.48 104 ALA A CA 1
ATOM 790 C C . ALA A 1 105 ? 9.553 5.188 -9.742 1.00 8.76 104 ALA A C 1
ATOM 791 O O . ALA A 1 105 ? 10.673 5.587 -9.982 1.00 10.44 104 ALA A O 1
ATOM 793 N N . HIS A 1 106 ? 9.299 3.969 -9.287 1.00 10.88 105 HIS A N 1
ATOM 794 C CA . HIS A 1 106 ? 10.340 2.980 -9.026 1.00 10.30 105 HIS A CA 1
ATOM 795 C C . HIS A 1 106 ? 11.193 2.708 -10.257 1.00 10.32 105 HIS A C 1
ATOM 796 O O . HIS A 1 106 ? 12.414 2.703 -10.204 1.00 10.42 105 HIS A O 1
ATOM 803 N N . ASN A 1 107 ? 10.527 2.476 -11.374 1.00 11.97 106 ASN A N 1
ATOM 804 C CA . ASN A 1 107 ? 11.212 2.203 -12.627 1.00 13.36 106 ASN A CA 1
ATOM 805 C C . ASN A 1 107 ? 12.020 3.410 -13.085 1.00 15.17 106 ASN A C 1
ATOM 806 O O . ASN A 1 107 ? 13.071 3.253 -13.690 1.00 15.08 106 ASN A O 1
ATOM 811 N N . ILE A 1 108 ? 11.545 4.611 -12.761 1.00 17.24 107 ILE A N 1
ATOM 812 C CA . ILE A 1 108 ? 12.256 5.837 -13.100 1.00 16.51 107 ILE A CA 1
ATOM 813 C C . ILE A 1 108 ? 13.518 5.928 -12.209 1.00 17.70 107 ILE A C 1
ATOM 814 O O . ILE A 1 108 ? 14.630 6.056 -12.717 1.00 17.39 107 ILE A O 1
ATOM 819 N N . ILE A 1 109 ? 13.358 5.837 -10.890 1.00 17.92 108 ILE A N 1
ATOM 820 C CA . ILE A 1 109 ? 14.514 5.915 -9.999 1.00 18.98 108 ILE A CA 1
ATOM 821 C C . ILE A 1 109 ? 15.502 4.825 -10.359 1.00 17.98 108 ILE A C 1
ATOM 822 O O . ILE A 1 109 ? 16.707 5.037 -10.295 1.00 18.90 108 ILE A O 1
ATOM 827 N N . LEU A 1 110 ? 14.987 3.669 -10.762 1.00 17.49 109 LEU A N 1
ATOM 828 C CA . LEU A 1 110 ? 15.830 2.537 -11.122 1.00 17.10 109 LEU A CA 1
ATOM 829 C C . LEU A 1 110 ? 16.684 2.925 -12.321 1.00 16.87 109 LEU A C 1
ATOM 830 O O . LEU A 1 110 ? 17.886 2.684 -12.339 1.00 19.99 109 LEU A O 1
ATOM 835 N N . VAL A 1 111 ? 16.066 3.559 -13.306 1.00 16.47 110 VAL A N 1
ATOM 836 C CA . VAL A 1 111 ? 16.765 3.974 -14.517 1.00 15.60 110 VAL A CA 1
ATOM 837 C C . VAL A 1 111 ? 17.826 5.028 -14.218 1.00 15.35 110 VAL A C 1
ATOM 838 O O . VAL A 1 111 ? 18.956 4.958 -14.703 1.00 14.92 110 VAL A O 1
ATOM 842 N N . ILE A 1 112 ? 17.459 5.998 -13.396 1.00 15.25 111 ILE A N 1
ATOM 843 C CA . ILE A 1 112 ? 18.371 7.061 -13.013 1.00 16.97 111 ILE A CA 1
ATOM 844 C C . ILE A 1 112 ? 19.606 6.476 -12.347 1.00 17.09 111 ILE A C 1
ATOM 845 O O . ILE A 1 112 ? 20.719 6.709 -12.794 1.00 18.74 111 ILE A O 1
ATOM 850 N N . SER A 1 113 ? 19.411 5.672 -11.312 1.00 17.67 112 SER A N 1
ATOM 851 C CA . SER A 1 113 ? 20.536 5.071 -10.608 1.00 19.87 112 SER A CA 1
ATOM 852 C C . SER A 1 113 ? 21.347 4.226 -11.569 1.00 20.35 112 SER A C 1
ATOM 853 O O . SER A 1 113 ? 22.563 4.089 -11.428 1.00 19.95 112 SER A O 1
ATOM 856 N N . MET A 1 114 ? 20.644 3.642 -12.532 1.00 19.93 113 MET A N 1
ATOM 857 C CA . MET A 1 114 ? 21.251 2.777 -13.525 1.00 18.09 113 MET A CA 1
ATOM 858 C C . MET A 1 114 ? 22.072 3.582 -14.550 1.00 17.65 113 MET A C 1
ATOM 859 O O . MET A 1 114 ? 23.035 3.075 -15.130 1.00 18.18 113 MET A O 1
ATOM 864 N N . TYR A 1 115 ? 21.732 4.852 -14.732 1.00 17.13 114 TYR A N 1
ATOM 865 C CA . TYR A 1 115 ? 22.451 5.686 -15.686 1.00 18.19 114 TYR A CA 1
ATOM 866 C C . TYR A 1 115 ? 23.481 6.641 -15.071 1.00 17.20 114 TYR A C 1
ATOM 867 O O . TYR A 1 115 ? 24.570 6.840 -15.617 1.00 15.50 114 TYR A O 1
ATOM 876 N N . PHE A 1 116 ? 23.128 7.210 -13.924 1.00 17.32 115 PHE A N 1
ATOM 877 C CA . PHE A 1 116 ? 23.964 8.150 -13.187 1.00 18.29 115 PHE A CA 1
ATOM 878 C C . PHE A 1 116 ? 24.087 7.635 -11.765 1.00 20.39 115 PHE A C 1
ATOM 879 O O . PHE A 1 116 ? 23.641 8.287 -10.821 1.00 21.39 115 PHE A O 1
ATOM 887 N N . PRO A 1 117 ? 24.734 6.472 -11.588 1.00 20.29 116 PRO A N 1
ATOM 888 C CA . PRO A 1 117 ? 24.944 5.813 -10.298 1.00 21.78 116 PRO A CA 1
ATOM 889 C C . PRO A 1 117 ? 25.778 6.622 -9.322 1.00 24.38 116 PRO A C 1
ATOM 890 O O . PRO A 1 117 ? 25.461 6.694 -8.135 1.00 26.34 116 PRO A O 1
ATOM 894 N N . GLY A 1 118 ? 26.857 7.213 -9.826 1.00 24.78 117 GLY A N 1
ATOM 895 C CA . GLY A 1 118 ? 27.722 8.007 -8.986 1.00 24.97 117 GLY A CA 1
ATOM 896 C C . GLY A 1 118 ? 27.004 9.228 -8.455 1.00 25.63 117 GLY A C 1
ATOM 897 O O . GLY A 1 118 ? 27.329 9.720 -7.375 1.00 25.83 117 GLY A O 1
ATOM 898 N N . ASP A 1 119 ? 26.008 9.705 -9.195 1.00 24.18 118 ASP A N 1
ATOM 899 C CA . ASP A 1 119 ? 25.276 10.894 -8.782 1.00 24.29 118 ASP A CA 1
ATOM 900 C C . ASP A 1 119 ? 24.001 10.633 -7.976 1.00 22.09 118 ASP A C 1
ATOM 901 O O . ASP A 1 119 ? 23.465 11.556 -7.379 1.00 23.23 118 ASP A O 1
ATOM 906 N N . PHE A 1 120 ? 23.532 9.385 -7.938 1.00 21.02 119 PHE A N 1
ATOM 907 C CA . PHE A 1 120 ? 22.304 9.037 -7.209 1.00 17.56 119 PHE A CA 1
ATOM 908 C C . PHE A 1 120 ? 22.601 8.559 -5.783 1.00 17.11 119 PHE A C 1
ATOM 909 O O . PHE A 1 120 ? 22.115 7.523 -5.325 1.00 16.53 119 PHE A O 1
ATOM 917 N N . THR A 1 121 ? 23.334 9.387 -5.054 1.00 17.15 120 THR A N 1
ATOM 918 C CA . THR A 1 121 ? 23.729 9.066 -3.698 1.00 15.22 120 THR A CA 1
ATOM 919 C C . THR A 1 121 ? 22.519 8.950 -2.787 1.00 14.95 120 THR A C 1
ATOM 920 O O . THR A 1 121 ? 21.414 9.326 -3.163 1.00 16.18 120 THR A O 1
ATOM 924 N N . PRO A 1 122 ? 22.703 8.382 -1.592 1.00 15.01 121 PRO A N 1
ATOM 925 C CA . PRO A 1 122 ? 21.626 8.202 -0.620 1.00 15.45 121 PRO A CA 1
ATOM 926 C C . PRO A 1 122 ? 20.771 9.429 -0.356 1.00 15.57 121 PRO A C 1
ATOM 927 O O . PRO A 1 122 ? 19.549 9.307 -0.235 1.00 16.49 121 PRO A O 1
ATOM 931 N N . GLU A 1 123 ? 21.397 10.601 -0.251 1.00 14.69 122 GLU A N 1
ATOM 932 C CA . GLU A 1 123 ? 20.636 11.820 0.008 1.00 14.26 122 GLU A CA 1
ATOM 933 C C . GLU A 1 123 ? 19.803 12.227 -1.172 1.00 10.66 122 GLU A C 1
ATOM 934 O O . GLU A 1 123 ? 18.736 12.788 -0.983 1.00 8.99 122 GLU A O 1
ATOM 940 N N . VAL A 1 124 ? 20.319 12.015 -2.382 1.00 11.63 123 VAL A N 1
ATOM 941 C CA . VAL A 1 124 ? 19.590 12.371 -3.598 1.00 12.40 123 VAL A CA 1
ATOM 942 C C . VAL A 1 124 ? 18.384 11.457 -3.731 1.00 12.70 123 VAL A C 1
ATOM 943 O O . VAL A 1 124 ? 17.268 11.932 -3.939 1.00 15.04 123 VAL A O 1
ATOM 947 N N . HIS A 1 125 ? 18.622 10.159 -3.553 1.00 11.31 124 HIS A N 1
ATOM 948 C CA . HIS A 1 125 ? 17.601 9.114 -3.620 1.00 11.97 124 HIS A CA 1
ATOM 949 C C . HIS A 1 125 ? 16.416 9.475 -2.731 1.00 12.22 124 HIS A C 1
ATOM 950 O O . HIS A 1 125 ? 15.259 9.265 -3.100 1.00 13.88 124 HIS A O 1
ATOM 957 N N . LEU A 1 126 ? 16.706 10.045 -1.571 1.00 11.44 125 LEU A N 1
ATOM 958 C CA . LEU A 1 126 ? 15.653 10.468 -0.658 1.00 11.17 125 LEU A CA 1
ATOM 959 C C . LEU A 1 126 ? 14.774 11.577 -1.278 1.00 11.42 125 LEU A C 1
ATOM 960 O O . LEU A 1 126 ? 13.542 11.458 -1.327 1.00 11.72 125 LEU A O 1
ATOM 965 N N . SER A 1 127 ? 15.414 12.641 -1.768 1.00 9.71 126 SER A N 1
ATOM 966 C CA . SER A 1 127 ? 14.713 13.801 -2.334 1.00 10.03 126 SER A CA 1
ATOM 967 C C . SER A 1 127 ? 13.924 13.478 -3.583 1.00 10.55 126 SER A C 1
ATOM 968 O O . SER A 1 127 ? 12.777 13.871 -3.702 1.00 11.12 126 SER A O 1
ATOM 971 N N . VAL A 1 128 ? 14.562 12.773 -4.511 1.00 12.01 127 VAL A N 1
ATOM 972 C CA . VAL A 1 128 ? 13.958 12.350 -5.771 1.00 10.90 127 VAL A CA 1
ATOM 973 C C . VAL A 1 128 ? 12.773 11.407 -5.514 1.00 12.92 127 VAL A C 1
ATOM 974 O O . VAL A 1 128 ? 11.813 11.357 -6.286 1.00 13.81 127 VAL A O 1
ATOM 978 N N . ASP A 1 129 ? 12.849 10.641 -4.438 1.00 12.61 128 ASP A N 1
ATOM 979 C CA . ASP A 1 129 ? 11.750 9.771 -4.093 1.00 12.22 128 ASP A CA 1
ATOM 980 C C . ASP A 1 129 ? 10.623 10.648 -3.513 1.00 13.88 128 ASP A C 1
ATOM 981 O O . ASP A 1 129 ? 9.447 10.431 -3.827 1.00 14.37 128 ASP A O 1
ATOM 986 N N . LYS A 1 130 ? 10.981 11.655 -2.710 1.00 12.00 129 LYS A N 1
ATOM 987 C CA . LYS A 1 130 ? 9.996 12.561 -2.118 1.00 10.67 129 LYS A CA 1
ATOM 988 C C . LYS A 1 130 ? 9.297 13.373 -3.190 1.00 11.23 129 LYS A C 1
ATOM 989 O O . LYS A 1 130 ? 8.125 13.704 -3.058 1.00 11.38 129 LYS A O 1
ATOM 995 N N . PHE A 1 131 ? 10.048 13.757 -4.214 1.00 8.06 130 PHE A N 1
ATOM 996 C CA . PHE A 1 131 ? 9.523 14.540 -5.320 1.00 7.11 130 PHE A CA 1
ATOM 997 C C . PHE A 1 131 ? 8.534 13.718 -6.128 1.00 8.28 130 PHE A C 1
ATOM 998 O O . PHE A 1 131 ? 7.420 14.155 -6.352 1.00 9.84 130 PHE A O 1
ATOM 1006 N N . LEU A 1 132 ? 8.932 12.513 -6.524 1.00 7.74 131 LEU A N 1
ATOM 1007 C CA . LEU A 1 132 ? 8.064 11.634 -7.293 1.00 10.17 131 LEU A CA 1
ATOM 1008 C C . LEU A 1 132 ? 6.793 11.339 -6.527 1.00 11.14 131 LEU A C 1
ATOM 1009 O O . LEU A 1 132 ? 5.731 11.258 -7.130 1.00 14.11 131 LEU A O 1
ATOM 1014 N N . ALA A 1 133 ? 6.900 11.208 -5.204 1.00 11.79 132 ALA A N 1
ATOM 1015 C CA . ALA A 1 133 ? 5.745 10.961 -4.336 1.00 11.80 132 ALA A CA 1
ATOM 1016 C C . ALA A 1 133 ? 4.822 12.177 -4.351 1.00 12.48 132 ALA A C 1
ATOM 1017 O O . ALA A 1 133 ? 3.601 12.038 -4.313 1.00 13.30 132 ALA A O 1
ATOM 1019 N N . CYS A 1 134 ? 5.419 13.365 -4.348 1.00 11.47 133 CYS A N 1
ATOM 1020 C CA . CYS A 1 134 ? 4.681 14.618 -4.396 1.00 12.45 133 CYS A CA 1
ATOM 1021 C C . CYS A 1 134 ? 4.026 14.773 -5.770 1.00 11.35 133 CYS A C 1
ATOM 1022 O O . CYS A 1 134 ? 2.924 15.311 -5.882 1.00 11.33 133 CYS A O 1
ATOM 1025 N N . LEU A 1 135 ? 4.728 14.347 -6.815 1.00 10.36 134 LEU A N 1
ATOM 1026 C CA . LEU A 1 135 ? 4.191 14.393 -8.172 1.00 12.31 134 LEU A CA 1
ATOM 1027 C C . LEU A 1 135 ? 2.902 13.563 -8.254 1.00 11.10 134 LEU A C 1
ATOM 1028 O O . LEU A 1 135 ? 1.882 14.069 -8.698 1.00 14.40 134 LEU A O 1
ATOM 1033 N N . ALA A 1 136 ? 2.940 12.314 -7.790 1.00 12.04 135 ALA A N 1
ATOM 1034 C CA . ALA A 1 136 ? 1.760 11.445 -7.785 1.00 11.51 135 ALA A CA 1
ATOM 1035 C C . ALA A 1 136 ? 0.620 12.108 -7.022 1.00 12.87 135 ALA A C 1
ATOM 1036 O O . ALA A 1 136 ? -0.541 12.002 -7.404 1.00 12.24 135 ALA A O 1
ATOM 1038 N N . LEU A 1 137 ? 0.957 12.791 -5.935 1.00 13.20 136 LEU A N 1
ATOM 1039 C CA . LEU A 1 137 ? -0.040 13.499 -5.138 1.00 15.06 136 LEU A CA 1
ATOM 1040 C C . LEU A 1 137 ? -0.749 14.581 -5.920 1.00 13.58 136 LEU A C 1
ATOM 1041 O O . LEU A 1 137 ? -1.945 14.787 -5.744 1.00 14.14 136 LEU A O 1
ATOM 1046 N N . ALA A 1 138 ? 0.008 15.287 -6.751 1.00 11.36 137 ALA A N 1
ATOM 1047 C CA . ALA A 1 138 ? -0.518 16.354 -7.579 1.00 10.66 137 ALA A CA 1
ATOM 1048 C C . ALA A 1 138 ? -1.420 15.764 -8.659 1.00 12.22 137 ALA A C 1
ATOM 1049 O O . ALA A 1 138 ? -2.457 16.334 -8.969 1.00 14.25 137 ALA A O 1
ATOM 1051 N N . LEU A 1 139 ? -1.023 14.618 -9.209 1.00 12.90 138 LEU A N 1
ATOM 1052 C CA . LEU A 1 139 ? -1.781 13.922 -10.244 1.00 12.87 138 LEU A CA 1
ATOM 1053 C C . LEU A 1 139 ? -3.026 13.238 -9.686 1.00 14.55 138 LEU A C 1
ATOM 1054 O O . LEU A 1 139 ? -3.953 12.962 -10.427 1.00 16.02 138 LEU A O 1
ATOM 1059 N N . SER A 1 140 ? -3.035 12.924 -8.397 1.00 12.88 139 SER A N 1
ATOM 1060 C CA . SER A 1 140 ? -4.197 12.289 -7.780 1.00 13.49 139 SER A CA 1
ATOM 1061 C C . SER A 1 140 ? -5.211 13.328 -7.349 1.00 12.23 139 SER A C 1
ATOM 1062 O O . SER A 1 140 ? -6.243 13.011 -6.762 1.00 13.05 139 SER A O 1
ATOM 1065 N N . GLU A 1 141 ? -4.900 14.580 -7.635 1.00 12.11 140 GLU A N 1
ATOM 1066 C CA . GLU A 1 141 ? -5.753 15.690 -7.259 1.00 14.35 140 GLU A CA 1
ATOM 1067 C C . GLU A 1 141 ? -7.197 15.639 -7.789 1.00 15.31 140 GLU A C 1
ATOM 1068 O O . GLU A 1 141 ? -8.141 15.956 -7.061 1.00 15.05 140 GLU A O 1
ATOM 1074 N N . LYS A 1 142 ? -7.378 15.201 -9.030 1.00 14.33 141 LYS A N 1
ATOM 1075 C CA . LYS A 1 142 ? -8.710 15.154 -9.624 1.00 14.87 141 LYS A CA 1
ATOM 1076 C C . LYS A 1 142 ? -9.497 13.856 -9.498 1.00 14.23 141 LYS A C 1
ATOM 1077 O O . LYS A 1 142 ? -10.484 13.670 -10.203 1.00 14.71 141 LYS A O 1
ATOM 1083 N N . TYR A 1 143 ? -9.080 12.967 -8.607 1.00 13.79 142 TYR A N 1
ATOM 1084 C CA . TYR A 1 143 ? -9.774 11.700 -8.437 1.00 14.32 142 TYR A CA 1
ATOM 1085 C C . TYR A 1 143 ? -11.141 11.899 -7.842 1.00 14.92 142 TYR A C 1
ATOM 1086 O O . TYR A 1 143 ? -12.136 11.376 -8.344 1.00 17.29 142 TYR A O 1
ATOM 1095 N N . ARG A 1 144 ? -11.154 12.597 -6.718 1.00 13.22 143 ARG A N 1
ATOM 1096 C CA . ARG A 1 144 ? -12.363 12.856 -5.973 1.00 12.44 143 ARG A CA 1
ATOM 1097 C C . ARG A 1 144 ? -12.204 14.177 -5.246 1.00 13.73 143 ARG A C 1
ATOM 1105 N N . VAL B 2 1 ? 6.865 -21.678 -7.606 1.00 26.21 1 VAL B N 1
ATOM 1106 C CA . VAL B 2 1 ? 5.706 -21.725 -8.515 1.00 26.57 1 VAL B CA 1
ATOM 1107 C C . VAL B 2 1 ? 6.309 -21.898 -9.914 1.00 29.05 1 VAL B C 1
ATOM 1108 O O . VAL B 2 1 ? 7.451 -22.371 -10.049 1.00 30.18 1 VAL B O 1
ATOM 1112 N N . ASP B 2 2 ? 5.576 -21.530 -10.954 1.00 29.74 2 ASP B N 1
ATOM 1113 C CA . ASP B 2 2 ? 6.113 -21.717 -12.286 1.00 29.88 2 ASP B CA 1
ATOM 1114 C C . ASP B 2 2 ? 7.295 -20.892 -12.750 1.00 28.83 2 ASP B C 1
ATOM 1115 O O . ASP B 2 2 ? 7.142 -19.744 -13.218 1.00 29.62 2 ASP B O 1
ATOM 1120 N N . TRP B 2 3 ? 8.479 -21.487 -12.605 1.00 26.51 3 TRP B N 1
ATOM 1121 C CA . TRP B 2 3 ? 9.733 -20.874 -13.037 1.00 25.24 3 TRP B CA 1
ATOM 1122 C C . TRP B 2 3 ? 10.133 -21.581 -14.337 1.00 25.43 3 TRP B C 1
ATOM 1123 O O . TRP B 2 3 ? 9.939 -22.795 -14.494 1.00 27.02 3 TRP B O 1
ATOM 1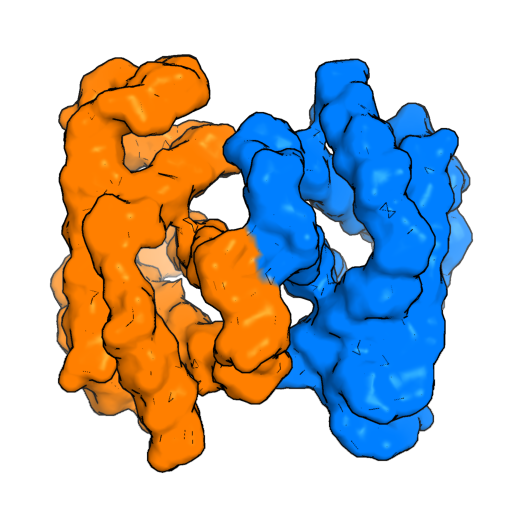134 N N . THR B 2 4 ? 10.613 -20.816 -15.302 1.00 24.90 4 THR B N 1
ATOM 1135 C CA . THR B 2 4 ? 11.064 -21.400 -16.547 1.00 25.50 4 THR B CA 1
ATOM 1136 C C . THR B 2 4 ? 12.586 -21.461 -16.491 1.00 25.09 4 THR B C 1
ATOM 1137 O O . THR B 2 4 ? 13.215 -20.841 -15.632 1.00 26.03 4 THR B O 1
ATOM 1141 N N . ASP B 2 5 ? 13.193 -22.197 -17.407 1.00 24.82 5 ASP B N 1
ATOM 1142 C CA . ASP B 2 5 ? 14.640 -22.287 -17.432 1.00 23.96 5 ASP B CA 1
ATOM 1143 C C . ASP B 2 5 ? 15.164 -20.887 -17.693 1.00 23.34 5 ASP B C 1
ATOM 1144 O O . ASP B 2 5 ? 16.124 -20.466 -17.076 1.00 25.50 5 ASP B O 1
ATOM 1149 N N . ALA B 2 6 ? 14.517 -20.153 -18.587 1.00 22.54 6 ALA B N 1
ATOM 1150 C CA . ALA B 2 6 ? 14.971 -18.808 -18.912 1.00 22.51 6 ALA B CA 1
ATOM 1151 C C . ALA B 2 6 ? 15.044 -17.949 -17.649 1.00 23.30 6 ALA B C 1
ATOM 1152 O O . ALA B 2 6 ? 16.023 -17.227 -17.450 1.00 23.04 6 ALA B O 1
ATOM 1154 N N . GLU B 2 7 ? 14.036 -18.084 -16.780 1.00 22.89 7 GLU B N 1
ATOM 1155 C CA . GLU B 2 7 ? 13.944 -17.331 -15.517 1.00 22.13 7 GLU B CA 1
ATOM 1156 C C . GLU B 2 7 ? 14.985 -17.768 -14.489 1.00 22.49 7 GLU B C 1
ATOM 1157 O O . GLU B 2 7 ? 15.611 -16.933 -13.837 1.00 24.24 7 GLU B O 1
ATOM 1163 N N . ARG B 2 8 ? 15.097 -19.074 -14.278 1.00 21.87 8 ARG B N 1
ATOM 1164 C CA . ARG B 2 8 ? 16.065 -19.595 -13.333 1.00 21.78 8 ARG B CA 1
ATOM 1165 C C . ARG B 2 8 ? 17.421 -19.127 -13.817 1.00 21.55 8 ARG B C 1
ATOM 1166 O O . ARG B 2 8 ? 18.204 -18.595 -13.057 1.00 22.89 8 ARG B O 1
ATOM 1174 N N . ALA B 2 9 ? 17.676 -19.283 -15.108 1.00 21.45 9 ALA B N 1
ATOM 1175 C CA . ALA B 2 9 ? 18.952 -18.877 -15.681 1.00 20.57 9 ALA B CA 1
ATOM 1176 C C . ALA B 2 9 ? 19.292 -17.424 -15.379 1.00 21.09 9 ALA B C 1
ATOM 1177 O O . ALA B 2 9 ? 20.308 -17.146 -14.740 1.00 21.15 9 ALA B O 1
ATOM 1179 N N . ALA B 2 10 ? 18.448 -16.501 -15.828 1.00 19.57 10 ALA B N 1
ATOM 1180 C CA . ALA B 2 10 ? 18.681 -15.075 -15.600 1.00 19.83 10 ALA B CA 1
ATOM 1181 C C . ALA B 2 10 ? 18.913 -14.763 -14.123 1.00 20.17 10 ALA B C 1
ATOM 1182 O O . ALA B 2 10 ? 19.873 -14.079 -13.776 1.00 21.57 10 ALA B O 1
ATOM 1184 N N . ILE B 2 11 ? 18.042 -15.273 -13.256 1.00 20.48 11 ILE B N 1
ATOM 1185 C CA . ILE B 2 11 ? 18.163 -15.063 -11.811 1.00 19.78 11 ILE B CA 1
ATOM 1186 C C . ILE B 2 11 ? 19.463 -15.655 -11.251 1.00 19.63 11 ILE B C 1
ATOM 1187 O O . ILE B 2 11 ? 20.233 -14.955 -10.590 1.00 20.98 11 ILE B O 1
ATOM 1192 N N . LYS B 2 12 ? 19.709 -16.937 -11.498 1.00 19.29 12 LYS B N 1
ATOM 1193 C CA . LYS B 2 12 ? 20.924 -17.580 -11.003 1.00 20.59 12 LYS B CA 1
ATOM 1194 C C . LYS B 2 12 ? 22.161 -16.828 -11.502 1.00 21.72 12 LYS B C 1
ATOM 1195 O O . LYS B 2 12 ? 23.074 -16.493 -10.730 1.00 21.67 12 LYS B O 1
ATOM 1201 N N . ALA B 2 13 ? 22.144 -16.496 -12.786 1.00 21.46 13 ALA B N 1
ATOM 1202 C CA . ALA B 2 13 ? 23.246 -15.793 -13.424 1.00 21.33 13 ALA B CA 1
ATOM 1203 C C . ALA B 2 13 ? 23.512 -14.441 -12.783 1.00 22.51 13 ALA B C 1
ATOM 1204 O O . ALA B 2 13 ? 24.660 -13.981 -12.737 1.00 23.24 13 ALA B O 1
ATOM 1206 N N . LEU B 2 14 ? 22.441 -13.783 -12.342 1.00 22.33 14 LEU B N 1
ATOM 1207 C CA . LEU B 2 14 ? 22.543 -12.468 -11.706 1.00 19.86 14 LEU B CA 1
ATOM 1208 C C . LEU B 2 14 ? 23.001 -12.577 -10.241 1.00 18.52 14 LEU B C 1
ATOM 1209 O O . LEU B 2 14 ? 23.854 -11.811 -9.781 1.00 18.07 14 LEU B O 1
ATOM 1214 N N . TRP B 2 15 ? 22.468 -13.552 -9.518 1.00 18.18 15 TRP B N 1
ATOM 1215 C CA . TRP B 2 15 ? 22.860 -13.751 -8.133 1.00 18.89 15 TRP B CA 1
ATOM 1216 C C . TRP B 2 15 ? 24.346 -14.118 -8.120 1.00 20.63 15 TRP B C 1
ATOM 1217 O O . TRP B 2 15 ? 25.076 -13.778 -7.188 1.00 22.21 15 TRP B O 1
ATOM 1228 N N . GLY B 2 16 ? 24.788 -14.786 -9.182 1.00 20.46 16 GLY B N 1
ATOM 1229 C CA . GLY B 2 16 ? 26.178 -15.189 -9.304 1.00 19.99 16 GLY B CA 1
ATOM 1230 C C . GLY B 2 16 ? 27.186 -14.083 -9.593 1.00 20.12 16 GLY B C 1
ATOM 1231 O O . GLY B 2 16 ? 28.397 -14.320 -9.499 1.00 19.73 16 GLY B O 1
ATOM 1232 N N . LYS B 2 17 ? 26.714 -12.893 -9.966 1.00 21.08 17 LYS B N 1
ATOM 1233 C CA . LYS B 2 17 ? 27.611 -11.770 -10.270 1.00 22.34 17 LYS B CA 1
ATOM 1234 C C . LYS B 2 17 ? 27.692 -10.910 -9.035 1.00 21.58 17 LYS B C 1
ATOM 1235 O O . LYS B 2 17 ? 28.734 -10.341 -8.713 1.00 22.31 17 LYS B O 1
ATOM 1241 N N . ILE B 2 18 ? 26.557 -10.818 -8.359 1.00 20.92 18 ILE B N 1
ATOM 1242 C CA . ILE B 2 18 ? 26.412 -10.035 -7.146 1.00 19.15 18 ILE B CA 1
ATOM 1243 C C . ILE B 2 18 ? 27.358 -10.464 -6.033 1.00 18.05 18 ILE B C 1
ATOM 1244 O O . ILE B 2 18 ? 27.554 -11.653 -5.759 1.00 19.02 18 ILE B O 1
ATOM 1249 N N . ASP B 2 19 ? 27.938 -9.458 -5.396 1.00 19.61 19 ASP B N 1
ATOM 1250 C CA . ASP B 2 19 ? 28.845 -9.618 -4.259 1.00 19.37 19 ASP B CA 1
ATOM 1251 C C . ASP B 2 19 ? 27.964 -9.261 -3.046 1.00 17.42 19 ASP B C 1
ATOM 1252 O O . ASP B 2 19 ? 27.750 -8.076 -2.765 1.00 18.62 19 ASP B O 1
ATOM 1257 N N . VAL B 2 20 ? 27.482 -10.266 -2.314 1.00 16.61 20 VAL B N 1
ATOM 1258 C CA . VAL B 2 20 ? 26.573 -10.009 -1.200 1.00 15.05 20 VAL B CA 1
ATOM 1259 C C . VAL B 2 20 ? 27.011 -8.993 -0.175 1.00 14.70 20 VAL B C 1
ATOM 1260 O O . VAL B 2 20 ? 26.242 -8.113 0.181 1.00 17.25 20 VAL B O 1
ATOM 1264 N N . GLY B 2 21 ? 28.267 -9.070 0.242 1.00 16.65 21 GLY B N 1
ATOM 1265 C CA . GLY B 2 21 ? 28.788 -8.157 1.243 1.00 14.10 21 GLY B CA 1
ATOM 1266 C C . GLY B 2 21 ? 28.909 -6.722 0.800 1.00 13.89 21 GLY B C 1
ATOM 1267 O O . GLY B 2 21 ? 29.219 -5.858 1.609 1.00 13.93 21 GLY B O 1
ATOM 1268 N N . GLU B 2 22 ? 28.687 -6.460 -0.480 1.00 13.61 22 GLU B N 1
ATOM 1269 C CA . GLU B 2 22 ? 28.777 -5.100 -0.983 1.00 14.51 22 GLU B CA 1
ATOM 1270 C C . GLU B 2 22 ? 27.398 -4.488 -1.260 1.00 16.04 22 GLU B C 1
ATOM 1271 O O . GLU B 2 22 ? 27.168 -3.303 -0.969 1.00 17.42 22 GLU B O 1
ATOM 1277 N N . ILE B 2 23 ? 26.500 -5.283 -1.848 1.00 15.02 23 ILE B N 1
ATOM 1278 C CA . ILE B 2 23 ? 25.154 -4.820 -2.169 1.00 12.30 23 ILE B CA 1
ATOM 1279 C C . ILE B 2 23 ? 24.310 -4.822 -0.926 1.00 10.95 23 ILE B C 1
ATOM 1280 O O . ILE B 2 23 ? 23.554 -3.902 -0.720 1.00 9.94 23 ILE B O 1
ATOM 1285 N N . GLY B 2 24 ? 24.482 -5.839 -0.084 1.00 11.98 24 GLY B N 1
ATOM 1286 C CA . GLY B 2 24 ? 23.719 -5.950 1.155 1.00 12.69 24 GLY B CA 1
ATOM 1287 C C . GLY B 2 24 ? 23.815 -4.714 2.034 1.00 12.77 24 GLY B C 1
ATOM 1288 O O . GLY B 2 24 ? 22.805 -4.115 2.374 1.00 14.21 24 GLY B O 1
ATOM 1289 N N . PRO B 2 25 ? 25.016 -4.364 2.501 1.00 13.82 25 PRO B N 1
ATOM 1290 C CA . PRO B 2 25 ? 25.256 -3.193 3.343 1.00 15.57 25 PRO B CA 1
ATOM 1291 C C . PRO B 2 25 ? 24.640 -1.923 2.744 1.00 13.75 25 PRO B C 1
ATOM 1292 O O . PRO B 2 25 ? 23.896 -1.222 3.422 1.00 13.97 25 PRO B O 1
ATOM 1296 N N . GLN B 2 26 ? 24.923 -1.658 1.466 1.00 13.66 26 GLN B N 1
ATOM 1297 C CA . GLN B 2 26 ? 24.385 -0.483 0.759 1.00 13.85 26 GLN B CA 1
ATOM 1298 C C . GLN B 2 26 ? 22.852 -0.474 0.766 1.00 14.99 26 GLN B C 1
ATOM 1299 O O . GLN B 2 26 ? 22.226 0.552 1.020 1.00 16.57 26 GLN B O 1
ATOM 1305 N N . ALA B 2 27 ? 22.247 -1.614 0.465 1.00 14.57 27 ALA B N 1
ATOM 1306 C CA . ALA B 2 27 ? 20.791 -1.725 0.438 1.00 13.74 27 ALA B CA 1
ATOM 1307 C C . ALA B 2 27 ? 20.164 -1.463 1.813 1.00 13.71 27 ALA B C 1
ATOM 1308 O O . ALA B 2 27 ? 19.310 -0.589 1.948 1.00 12.43 27 ALA B O 1
ATOM 1310 N N . LEU B 2 28 ? 20.580 -2.214 2.827 1.00 11.32 28 LEU B N 1
ATOM 1311 C CA . LEU B 2 28 ? 20.048 -2.027 4.162 1.00 10.10 28 LEU B CA 1
ATOM 1312 C C . LEU B 2 28 ? 20.305 -0.600 4.630 1.00 10.75 28 LEU B C 1
ATOM 1313 O O . LEU B 2 28 ? 19.451 -0.015 5.291 1.00 11.49 28 LEU B O 1
ATOM 1318 N N . SER B 2 29 ? 21.459 -0.034 4.273 1.00 10.00 29 SER B N 1
ATOM 1319 C CA . SER B 2 29 ? 21.774 1.352 4.634 1.00 11.74 29 SER B CA 1
ATOM 1320 C C . SER B 2 29 ? 20.769 2.324 3.991 1.00 12.19 29 SER B C 1
ATOM 1321 O O . SER B 2 29 ? 20.273 3.228 4.640 1.00 14.12 29 SER B O 1
ATOM 1324 N N . ARG B 2 30 ? 20.471 2.147 2.711 1.00 12.65 30 ARG B N 1
ATOM 1325 C CA . ARG B 2 30 ? 19.533 3.034 2.037 1.00 12.32 30 ARG B CA 1
ATOM 1326 C C . ARG B 2 30 ? 18.155 2.926 2.635 1.00 12.34 30 ARG B C 1
ATOM 1327 O O . ARG B 2 30 ? 17.455 3.928 2.765 1.00 13.23 30 ARG B O 1
ATOM 1335 N N . LEU B 2 31 ? 17.750 1.714 2.985 1.00 10.49 31 LEU B N 1
ATOM 1336 C CA . LEU B 2 31 ? 16.430 1.539 3.565 1.00 11.29 31 LEU B CA 1
ATOM 1337 C C . LEU B 2 31 ? 16.289 2.471 4.750 1.00 11.85 31 LEU B C 1
ATOM 1338 O O . LEU B 2 31 ? 15.355 3.275 4.822 1.00 11.12 31 LEU B O 1
ATOM 1343 N N . LEU B 2 32 ? 17.269 2.386 5.641 1.00 10.73 32 LEU B N 1
ATOM 1344 C CA . LEU B 2 32 ? 17.292 3.172 6.851 1.00 11.27 32 LEU B CA 1
ATOM 1345 C C . LEU B 2 32 ? 17.342 4.656 6.570 1.00 9.70 32 LEU B C 1
ATOM 1346 O O . LEU B 2 32 ? 16.686 5.421 7.255 1.00 11.67 32 LEU B O 1
ATOM 1351 N N . ILE B 2 33 ? 18.102 5.063 5.562 1.00 10.94 33 ILE B N 1
ATOM 1352 C CA . ILE B 2 33 ? 18.209 6.477 5.207 1.00 10.38 33 ILE B CA 1
ATOM 1353 C C . ILE B 2 33 ? 16.974 7.020 4.504 1.00 12.34 33 ILE B C 1
ATOM 1354 O O . ILE B 2 33 ? 16.343 7.954 4.990 1.00 15.38 33 ILE B O 1
ATOM 1359 N N . VAL B 2 34 ? 16.671 6.466 3.331 1.00 11.29 34 VAL B N 1
ATOM 1360 C CA . VAL B 2 34 ? 15.533 6.896 2.519 1.00 9.51 34 VAL B CA 1
ATOM 1361 C C . VAL B 2 34 ? 14.177 6.735 3.200 1.00 9.71 34 VAL B C 1
ATOM 1362 O O . VAL B 2 34 ? 13.303 7.579 3.038 1.00 8.97 34 VAL B O 1
ATOM 1366 N N . TYR B 2 35 ? 13.986 5.647 3.936 1.00 9.86 35 TYR B N 1
ATOM 1367 C CA . TYR B 2 35 ? 12.722 5.432 4.636 1.00 11.63 35 TYR B CA 1
ATOM 1368 C C . TYR B 2 35 ? 13.040 5.284 6.108 1.00 11.85 35 TYR B C 1
ATOM 1369 O O . TYR B 2 35 ? 12.931 4.199 6.655 1.00 10.82 35 TYR B O 1
ATOM 1378 N N . PRO B 2 36 ? 13.364 6.398 6.787 1.00 12.23 36 PRO B N 1
ATOM 1379 C CA . PRO B 2 36 ? 13.707 6.395 8.207 1.00 12.54 36 PRO B CA 1
ATOM 1380 C C . PRO B 2 36 ? 12.801 5.756 9.251 1.00 13.82 36 PRO B C 1
ATOM 1381 O O . PRO B 2 36 ? 13.281 5.423 10.330 1.00 14.66 36 PRO B O 1
ATOM 1385 N N . TRP B 2 37 ? 11.526 5.519 8.959 1.00 13.11 37 TRP B N 1
ATOM 1386 C CA . TRP B 2 37 ? 10.689 4.871 9.970 1.00 11.82 37 TRP B CA 1
ATOM 1387 C C . TRP B 2 37 ? 11.100 3.395 10.163 1.00 11.98 37 TRP B C 1
ATOM 1388 O O . TRP B 2 37 ? 10.695 2.744 11.134 1.00 12.74 37 TRP B O 1
ATOM 1399 N N . THR B 2 38 ? 11.936 2.879 9.263 1.00 10.52 38 THR B N 1
ATOM 1400 C CA . THR B 2 38 ? 12.406 1.491 9.368 1.00 9.94 38 THR B CA 1
ATOM 1401 C C . THR B 2 38 ? 13.489 1.322 10.451 1.00 11.27 38 THR B C 1
ATOM 1402 O O . THR B 2 38 ? 13.841 0.195 10.856 1.00 12.17 38 THR B O 1
ATOM 1406 N N . GLN B 2 39 ? 13.991 2.457 10.929 1.00 10.44 39 GLN B N 1
ATOM 1407 C CA . GLN B 2 39 ? 15.013 2.500 11.957 1.00 9.64 39 GLN B CA 1
ATOM 1408 C C . GLN B 2 39 ? 14.512 1.946 13.285 1.00 10.47 39 GLN B C 1
ATOM 1409 O O . GLN B 2 39 ? 15.298 1.427 14.079 1.00 12.38 39 GLN B O 1
ATOM 1415 N N . ARG B 2 40 ? 13.208 2.061 13.524 1.00 11.82 40 ARG B N 1
ATOM 1416 C CA . ARG B 2 40 ? 12.607 1.595 14.772 1.00 14.10 40 ARG B CA 1
ATOM 1417 C C . ARG B 2 40 ? 12.796 0.107 15.021 1.00 15.00 40 ARG B C 1
ATOM 1418 O O . ARG B 2 40 ? 12.679 -0.361 16.150 1.00 13.80 40 ARG B O 1
ATOM 1426 N N . HIS B 2 41 ? 13.055 -0.636 13.954 1.00 15.91 41 HIS B N 1
ATOM 1427 C CA . HIS B 2 41 ? 13.217 -2.074 14.056 1.00 18.48 41 HIS B CA 1
ATOM 1428 C C . HIS B 2 41 ? 14.622 -2.493 14.382 1.00 19.17 41 HIS B C 1
ATOM 1429 O O . HIS B 2 41 ? 14.831 -3.618 14.819 1.00 23.69 41 HIS B O 1
ATOM 1436 N N . PHE B 2 42 ? 15.586 -1.620 14.125 1.00 18.71 42 PHE B N 1
ATOM 1437 C CA . PHE B 2 42 ? 16.978 -1.961 14.361 1.00 20.13 42 PHE B CA 1
ATOM 1438 C C . PHE B 2 42 ? 17.579 -1.159 15.516 1.00 21.65 42 PHE B C 1
ATOM 1439 O O . PHE B 2 42 ? 18.737 -0.728 15.456 1.00 20.69 42 PHE B O 1
ATOM 1447 N N . LYS B 2 43 ? 16.804 -0.974 16.578 1.00 23.66 43 LYS B N 1
ATOM 1448 C CA . LYS B 2 43 ? 17.273 -0.201 17.727 1.00 27.29 43 LYS B CA 1
ATOM 1449 C C . LYS B 2 43 ? 18.526 -0.793 18.370 1.00 29.02 43 LYS B C 1
ATOM 1450 O O . LYS B 2 43 ? 19.271 -0.084 19.083 1.00 29.41 43 LYS B O 1
ATOM 1456 N N . GLY B 2 44 ? 18.753 -2.086 18.118 1.00 29.17 44 GLY B N 1
ATOM 1457 C CA . GLY B 2 44 ? 19.925 -2.760 18.648 1.00 25.53 44 GLY B CA 1
ATOM 1458 C C . GLY B 2 44 ? 21.199 -2.577 17.823 1.00 24.92 44 GLY B C 1
ATOM 1459 O O . GLY B 2 44 ? 22.196 -3.255 18.082 1.00 24.41 44 GLY B O 1
ATOM 1460 N N . PHE B 2 45 ? 21.195 -1.665 16.851 1.00 22.53 45 PHE B N 1
ATOM 1461 C CA . PHE B 2 45 ? 22.374 -1.447 16.011 1.00 20.69 45 PHE B CA 1
ATOM 1462 C C . PHE B 2 45 ? 23.216 -0.319 16.522 1.00 19.81 45 PHE B C 1
ATOM 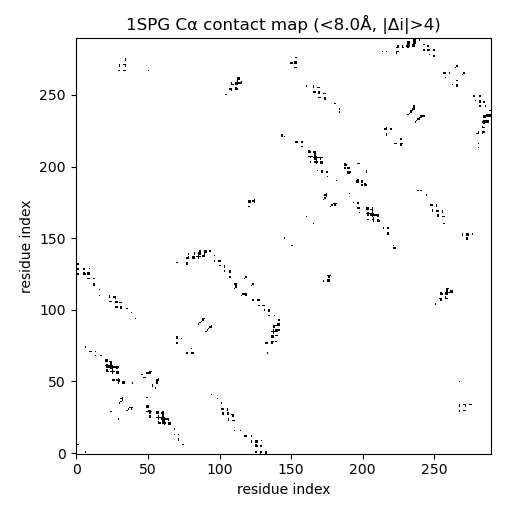1463 O O . PHE B 2 45 ? 24.282 -0.046 15.989 1.00 18.67 45 PHE B O 1
ATOM 1471 N N . GLY B 2 46 ? 22.727 0.360 17.545 1.00 20.24 46 GLY B N 1
ATOM 1472 C CA . GLY B 2 46 ? 23.470 1.479 18.086 1.00 20.69 46 GLY B CA 1
ATOM 1473 C C . GLY B 2 46 ? 23.279 2.747 17.270 1.00 20.57 46 GLY B C 1
ATOM 1474 O O . GLY B 2 46 ? 22.185 2.999 16.765 1.00 19.99 46 GLY B O 1
ATOM 1475 N N . ASN B 2 47 ? 24.360 3.502 17.084 1.00 20.61 47 ASN B N 1
ATOM 1476 C CA . ASN B 2 47 ? 24.323 4.778 16.368 1.00 22.86 47 ASN B CA 1
ATOM 1477 C C . ASN B 2 47 ? 23.998 4.743 14.864 1.00 22.88 47 ASN B C 1
ATOM 1478 O O . ASN B 2 47 ? 24.837 4.345 14.039 1.00 23.49 47 ASN B O 1
ATOM 1483 N N . ILE B 2 48 ? 22.770 5.156 14.533 1.00 22.64 48 ILE B N 1
ATOM 1484 C CA . ILE B 2 48 ? 22.268 5.244 13.152 1.00 21.15 48 ILE B CA 1
ATOM 1485 C C . ILE B 2 48 ? 21.405 6.511 13.037 1.00 22.19 48 ILE B C 1
ATOM 1486 O O . ILE B 2 48 ? 20.572 6.649 12.138 1.00 21.19 48 ILE B O 1
ATOM 1491 N N . SER B 2 49 ? 21.678 7.456 13.931 1.00 23.76 49 SER B N 1
ATOM 1492 C CA . SER B 2 49 ? 20.954 8.713 14.031 1.00 23.99 49 SER B CA 1
ATOM 1493 C C . SER B 2 49 ? 21.173 9.692 12.889 1.00 23.21 49 SER B C 1
ATOM 1494 O O . SER B 2 49 ? 20.377 10.617 12.720 1.00 22.53 49 SER B O 1
ATOM 1497 N N . THR B 2 50 ? 22.300 9.563 12.192 1.00 22.50 50 THR B N 1
ATOM 1498 C CA . THR B 2 50 ? 22.590 10.431 11.052 1.00 21.22 50 THR B CA 1
ATOM 1499 C C . THR B 2 50 ? 22.925 9.521 9.893 1.00 20.80 50 THR B C 1
ATOM 1500 O O . THR B 2 50 ? 23.206 8.342 10.093 1.00 22.23 50 THR B O 1
ATOM 1504 N N . ASN B 2 51 ? 22.938 10.069 8.691 1.00 18.90 51 ASN B N 1
ATOM 1505 C CA . ASN B 2 51 ? 23.234 9.275 7.513 1.00 19.75 51 ASN B CA 1
ATOM 1506 C C . ASN B 2 51 ? 24.672 8.775 7.457 1.00 19.35 51 ASN B C 1
ATOM 1507 O O . ASN B 2 51 ? 24.933 7.703 6.925 1.00 20.01 51 ASN B O 1
ATOM 1512 N N . ALA B 2 52 ? 25.609 9.540 8.003 1.00 18.93 52 ALA B N 1
ATOM 1513 C CA . ALA B 2 52 ? 26.996 9.098 8.015 1.00 16.10 52 ALA B CA 1
ATOM 1514 C C . ALA B 2 52 ? 27.151 8.072 9.153 1.00 15.03 52 ALA B C 1
ATOM 1515 O O . ALA B 2 52 ? 27.982 7.159 9.078 1.00 14.57 52 ALA B O 1
ATOM 1517 N N . ALA B 2 53 ? 26.345 8.214 10.205 1.00 13.66 53 ALA B N 1
ATOM 1518 C CA . ALA B 2 53 ? 26.404 7.276 11.316 1.00 12.65 53 ALA B CA 1
ATOM 1519 C C . ALA B 2 53 ? 26.067 5.953 10.722 1.00 14.48 53 ALA B C 1
ATOM 1520 O O . ALA B 2 53 ? 26.791 4.979 10.911 1.00 16.77 53 ALA B O 1
ATOM 1522 N N . ILE B 2 54 ? 24.980 5.958 9.956 1.00 13.56 54 ILE B N 1
ATOM 1523 C CA . ILE B 2 54 ? 24.461 4.779 9.290 1.00 12.88 54 ILE B CA 1
ATOM 1524 C C . ILE B 2 54 ? 25.444 4.160 8.316 1.00 12.51 54 ILE B C 1
ATOM 1525 O O . ILE B 2 54 ? 25.774 2.976 8.412 1.00 10.33 54 ILE B O 1
ATOM 1530 N N . LEU B 2 55 ? 25.906 4.965 7.374 1.00 14.21 55 LEU B N 1
ATOM 1531 C CA . LEU B 2 55 ? 26.842 4.488 6.371 1.00 15.73 55 LEU B CA 1
ATOM 1532 C C . LEU B 2 55 ? 28.138 3.903 6.958 1.00 17.05 55 LEU B C 1
ATOM 1533 O O . LEU B 2 55 ? 28.808 3.095 6.310 1.00 17.01 55 LEU B O 1
ATOM 1538 N N . GLY B 2 56 ? 28.490 4.306 8.180 1.00 17.93 56 GLY B N 1
ATOM 1539 C CA . GLY B 2 56 ? 29.702 3.799 8.814 1.00 15.74 56 GLY B CA 1
ATOM 1540 C C . GLY B 2 56 ? 29.550 2.681 9.837 1.00 14.69 56 GLY B C 1
ATOM 1541 O O . GLY B 2 56 ? 30.490 1.938 10.090 1.00 16.31 56 GLY B O 1
ATOM 1542 N N . ASN B 2 57 ? 28.375 2.590 10.440 1.00 13.04 57 ASN B N 1
ATOM 1543 C CA . ASN B 2 57 ? 28.048 1.595 11.454 1.00 11.27 57 ASN B CA 1
ATOM 1544 C C . ASN B 2 57 ? 28.262 0.157 10.951 1.00 12.54 57 ASN B C 1
ATOM 1545 O O . ASN B 2 57 ? 27.544 -0.324 10.075 1.00 14.21 57 ASN B O 1
ATOM 1550 N N . ALA B 2 58 ? 29.212 -0.556 11.543 1.00 12.68 58 ALA B N 1
ATOM 1551 C CA . ALA B 2 58 ? 29.514 -1.921 11.118 1.00 11.16 58 ALA B CA 1
ATOM 1552 C C . ALA B 2 58 ? 28.401 -2.899 11.399 1.00 11.30 58 ALA B C 1
ATOM 1553 O O . ALA B 2 58 ? 28.318 -3.941 10.759 1.00 12.18 58 ALA B O 1
ATOM 1555 N N . LYS B 2 59 ? 27.552 -2.597 12.369 1.00 11.74 59 LYS B N 1
ATOM 1556 C CA . LYS B 2 59 ? 26.463 -3.511 12.656 1.00 12.54 59 LYS B CA 1
ATOM 1557 C C . LYS B 2 59 ? 25.454 -3.535 11.508 1.00 12.76 59 LYS B C 1
ATOM 1558 O O . LYS B 2 59 ? 24.894 -4.580 11.205 1.00 10.22 59 LYS B O 1
ATOM 1564 N N . VAL B 2 60 ? 25.269 -2.382 10.862 1.00 13.39 60 VAL B N 1
ATOM 1565 C CA . VAL B 2 60 ? 24.373 -2.204 9.716 1.00 12.58 60 VAL B CA 1
ATOM 1566 C C . VAL B 2 60 ? 24.941 -2.967 8.527 1.00 13.31 60 VAL B C 1
ATOM 1567 O O . VAL B 2 60 ? 24.206 -3.689 7.852 1.00 14.93 60 VAL B O 1
ATOM 1571 N N . ALA B 2 61 ? 26.252 -2.860 8.310 1.00 12.08 61 ALA B N 1
ATOM 1572 C CA . ALA B 2 61 ? 26.915 -3.592 7.226 1.00 12.53 61 ALA B CA 1
ATOM 1573 C C . ALA B 2 61 ? 26.792 -5.097 7.438 1.00 13.79 61 ALA B C 1
ATOM 1574 O O . ALA B 2 61 ? 26.600 -5.867 6.496 1.00 16.50 61 ALA B O 1
ATOM 1576 N N . GLU B 2 62 ? 26.944 -5.523 8.681 1.00 15.17 62 GLU B N 1
ATOM 1577 C CA . GLU B 2 62 ? 26.864 -6.934 9.011 1.00 14.04 62 GLU B CA 1
ATOM 1578 C C . GLU B 2 62 ? 25.461 -7.435 8.716 1.00 13.80 62 GLU B C 1
ATOM 1579 O O . GLU B 2 62 ? 25.273 -8.442 8.030 1.00 11.43 62 GLU B O 1
ATOM 1585 N N . HIS B 2 63 ? 24.465 -6.702 9.187 1.00 13.31 63 HIS B N 1
ATOM 1586 C CA . HIS B 2 63 ? 23.111 -7.147 8.960 1.00 13.37 63 HIS B CA 1
ATOM 1587 C C . HIS B 2 63 ? 22.702 -7.117 7.500 1.00 13.33 63 HIS B C 1
ATOM 1588 O O . HIS B 2 63 ? 21.902 -7.947 7.067 1.00 15.23 63 HIS B O 1
ATOM 1595 N N . GLY B 2 64 ? 23.246 -6.179 6.734 1.00 13.80 64 GLY B N 1
ATOM 1596 C CA . GLY B 2 64 ? 22.919 -6.122 5.319 1.00 11.42 64 GLY B CA 1
ATOM 1597 C C . GLY B 2 64 ? 23.362 -7.418 4.665 1.00 11.59 64 GLY B C 1
ATOM 1598 O O . GLY B 2 64 ? 22.695 -7.918 3.762 1.00 11.72 64 GLY B O 1
ATOM 1599 N N . LYS B 2 65 ? 24.476 -7.979 5.137 1.00 11.21 65 LYS B N 1
ATOM 1600 C CA . LYS B 2 65 ? 24.993 -9.236 4.596 1.00 10.89 65 LYS B CA 1
ATOM 1601 C C . LYS B 2 65 ? 24.117 -10.401 4.977 1.00 10.17 65 LYS B C 1
ATOM 1602 O O . LYS B 2 65 ? 23.978 -11.337 4.213 1.00 12.80 65 LYS B O 1
ATOM 1608 N N . THR B 2 66 ? 23.518 -10.346 6.156 1.00 10.19 66 THR B N 1
ATOM 1609 C CA . THR B 2 66 ? 22.620 -11.402 6.605 1.00 9.91 66 THR B CA 1
ATOM 1610 C C . THR B 2 66 ? 21.365 -11.416 5.716 1.00 10.00 66 THR B C 1
ATOM 1611 O O . THR B 2 66 ? 20.806 -12.475 5.433 1.00 9.88 66 THR B O 1
ATOM 1615 N N . VAL B 2 67 ? 20.938 -10.241 5.260 1.00 9.90 67 VAL B N 1
ATOM 1616 C CA . VAL B 2 67 ? 19.771 -10.136 4.391 1.00 8.26 67 VAL B CA 1
ATOM 1617 C C . VAL B 2 67 ? 20.039 -10.779 3.045 1.00 7.97 67 VAL B C 1
ATOM 1618 O O . VAL B 2 67 ? 19.174 -11.463 2.511 1.00 9.52 67 VAL B O 1
ATOM 1622 N N . MET B 2 68 ? 21.237 -10.561 2.507 1.00 9.03 68 MET B N 1
ATOM 1623 C CA . MET B 2 68 ? 21.633 -11.149 1.227 1.00 11.36 68 MET B CA 1
ATOM 1624 C C . MET B 2 68 ? 21.799 -12.674 1.341 1.00 12.58 68 MET B C 1
ATOM 1625 O O . MET B 2 68 ? 21.627 -13.408 0.366 1.00 12.78 68 MET B O 1
ATOM 1630 N N . GLY B 2 69 ? 22.156 -13.141 2.531 1.00 11.28 69 GLY B N 1
ATOM 1631 C CA . GLY B 2 69 ? 22.275 -14.567 2.763 1.00 11.79 69 GLY B CA 1
ATOM 1632 C C . GLY B 2 69 ? 20.877 -15.153 2.817 1.00 13.93 69 GLY B C 1
ATOM 1633 O O . GLY B 2 69 ? 20.648 -16.284 2.381 1.00 12.76 69 GLY B O 1
ATOM 1634 N N . GLY B 2 70 ? 19.938 -14.368 3.346 1.00 14.68 70 GLY B N 1
ATOM 1635 C CA . GLY B 2 70 ? 18.546 -14.787 3.419 1.00 16.47 70 GLY B CA 1
ATOM 1636 C C . GLY B 2 70 ? 17.933 -14.917 2.031 1.00 15.63 70 GLY B C 1
ATOM 1637 O O . GLY B 2 70 ? 17.047 -15.749 1.802 1.00 15.42 70 GLY B O 1
ATOM 1638 N N . LEU B 2 71 ? 18.405 -14.084 1.104 1.00 15.66 71 LEU B N 1
ATOM 1639 C CA . LEU B 2 71 ? 17.939 -14.099 -0.281 1.00 12.51 71 LEU B CA 1
ATOM 1640 C C . LEU B 2 71 ? 18.575 -15.258 -1.022 1.00 13.40 71 LEU B C 1
ATOM 1641 O O . LEU B 2 71 ? 17.988 -15.828 -1.940 1.00 11.43 71 LEU B O 1
ATOM 1646 N N . ASP B 2 72 ? 19.793 -15.597 -0.626 1.00 13.65 72 ASP B N 1
ATOM 1647 C CA . ASP B 2 72 ? 20.492 -16.702 -1.237 1.00 13.65 72 ASP B CA 1
ATOM 1648 C C . ASP B 2 72 ? 19.745 -17.974 -0.929 1.00 14.95 72 ASP B C 1
ATOM 1649 O O . ASP B 2 72 ? 19.727 -18.882 -1.735 1.00 16.73 72 ASP B O 1
ATOM 1654 N N . ARG B 2 73 ? 19.131 -18.036 0.245 1.00 15.66 73 ARG B N 1
ATOM 1655 C CA . ARG B 2 73 ? 18.359 -19.201 0.660 1.00 17.26 73 ARG B CA 1
ATOM 1656 C C . ARG B 2 73 ? 17.215 -19.489 -0.328 1.00 17.36 73 ARG B C 1
ATOM 1657 O O . ARG B 2 73 ? 16.864 -20.643 -0.564 1.00 16.43 73 ARG B O 1
ATOM 1665 N N . ALA B 2 74 ? 16.652 -18.428 -0.902 1.00 16.90 74 ALA B N 1
ATOM 1666 C CA . ALA B 2 74 ? 15.567 -18.526 -1.868 1.00 17.58 74 ALA B CA 1
ATOM 1667 C C . ALA B 2 74 ? 16.103 -18.842 -3.263 1.00 17.42 74 ALA B C 1
ATOM 1668 O O . ALA B 2 74 ? 15.540 -19.669 -3.960 1.00 18.23 74 ALA B O 1
ATOM 1670 N N . VAL B 2 75 ? 17.176 -18.175 -3.684 1.00 17.80 75 VAL B N 1
ATOM 1671 C CA . VAL B 2 75 ? 17.767 -18.437 -5.005 1.00 18.12 75 VAL B CA 1
ATOM 1672 C C . VAL B 2 75 ? 18.204 -19.890 -5.060 1.00 19.04 75 VAL B C 1
ATOM 1673 O O . VAL B 2 75 ? 18.355 -20.439 -6.150 1.00 19.40 75 VAL B O 1
ATOM 1677 N N . GLN B 2 76 ? 18.458 -20.484 -3.888 1.00 18.04 76 GLN B N 1
ATOM 1678 C CA . GLN B 2 76 ? 18.889 -21.878 -3.782 1.00 17.68 76 GLN B CA 1
ATOM 1679 C C . GLN B 2 76 ? 17.727 -22.836 -3.717 1.00 18.70 76 GLN B C 1
ATOM 1680 O O . GLN B 2 76 ? 17.874 -24.035 -3.995 1.00 18.84 76 GLN B O 1
ATOM 1686 N N . ASN B 2 77 ? 16.574 -22.317 -3.316 1.00 18.75 77 ASN B N 1
ATOM 1687 C CA . ASN B 2 77 ? 15.374 -23.133 -3.214 1.00 19.92 77 ASN B CA 1
ATOM 1688 C C . ASN B 2 77 ? 14.194 -22.427 -3.878 1.00 18.46 77 ASN B C 1
ATOM 1689 O O . ASN B 2 77 ? 13.120 -22.292 -3.286 1.00 19.00 77 ASN B O 1
ATOM 1694 N N . MET B 2 78 ? 14.393 -22.038 -5.137 1.00 18.62 78 MET B N 1
ATOM 1695 C CA . MET B 2 78 ? 13.391 -21.330 -5.936 1.00 20.41 78 MET B CA 1
ATOM 1696 C C . MET B 2 78 ? 12.027 -21.985 -6.101 1.00 21.22 78 MET B C 1
ATOM 1697 O O . MET B 2 78 ? 11.076 -21.327 -6.532 1.00 20.03 78 MET B O 1
ATOM 1702 N N . ASP B 2 79 ? 11.925 -23.277 -5.814 1.00 21.73 79 ASP B N 1
ATOM 1703 C CA . ASP B 2 79 ? 10.643 -23.956 -5.973 1.00 23.59 79 ASP B CA 1
ATOM 1704 C C . ASP B 2 79 ? 10.012 -24.336 -4.658 1.00 22.94 79 ASP B C 1
ATOM 1705 O O . ASP B 2 79 ? 9.079 -25.151 -4.621 1.00 23.34 79 ASP B O 1
ATOM 1710 N N . ASN B 2 80 ? 10.538 -23.783 -3.572 1.00 21.95 80 ASN B N 1
ATOM 1711 C CA . ASN B 2 80 ? 9.982 -24.078 -2.256 1.00 21.41 80 ASN B CA 1
ATOM 1712 C C . ASN B 2 80 ? 10.109 -22.867 -1.334 1.00 20.05 80 ASN B C 1
ATOM 1713 O O . ASN B 2 80 ? 9.778 -22.934 -0.141 1.00 19.70 80 ASN B O 1
ATOM 1718 N N . ILE B 2 81 ? 10.455 -21.740 -1.957 1.00 18.57 81 ILE B N 1
ATOM 1719 C CA . ILE B 2 81 ? 10.642 -20.439 -1.330 1.00 18.24 81 ILE B CA 1
ATOM 1720 C C . ILE B 2 81 ? 9.757 -20.240 -0.118 1.00 18.74 81 ILE B C 1
ATOM 1721 O O . ILE B 2 81 ? 10.227 -20.048 0.991 1.00 20.79 81 ILE B O 1
ATOM 1726 N N . LYS B 2 82 ? 8.472 -20.458 -0.323 1.00 19.76 82 LYS B N 1
ATOM 1727 C CA . LYS B 2 82 ? 7.496 -20.237 0.728 1.00 19.75 82 LYS B CA 1
ATOM 1728 C C . LYS B 2 82 ? 7.762 -21.099 1.933 1.00 19.35 82 LYS B C 1
ATOM 1729 O O . LYS B 2 82 ? 7.806 -20.608 3.055 1.00 20.58 82 LYS B O 1
ATOM 1735 N N . ASN B 2 83 ? 8.020 -22.373 1.704 1.00 20.41 83 ASN B N 1
ATOM 1736 C CA . ASN B 2 83 ? 8.291 -23.261 2.810 1.00 21.21 83 ASN B CA 1
ATOM 1737 C C . ASN B 2 83 ? 9.654 -23.007 3.450 1.00 19.92 83 ASN B C 1
ATOM 1738 O O . ASN B 2 83 ? 9.782 -23.082 4.678 1.00 19.50 83 ASN B O 1
ATOM 1743 N N . VAL B 2 84 ? 10.655 -22.651 2.647 1.00 18.55 84 VAL B N 1
ATOM 1744 C CA . VAL B 2 84 ? 11.982 -22.423 3.205 1.00 18.07 84 VAL B CA 1
ATOM 1745 C C . VAL B 2 84 ? 12.055 -21.091 3.913 1.00 17.78 84 VAL B C 1
ATOM 1746 O O . VAL B 2 84 ? 13.018 -20.817 4.623 1.00 19.37 84 VAL B O 1
ATOM 1750 N N . TYR B 2 85 ? 11.055 -20.248 3.690 1.00 16.70 85 TYR B N 1
ATOM 1751 C CA . TYR B 2 85 ? 10.995 -18.957 4.352 1.00 15.67 85 TYR B CA 1
ATOM 1752 C C . TYR B 2 85 ? 10.046 -19.093 5.538 1.00 16.95 85 TYR B C 1
ATOM 1753 O O . TYR B 2 85 ? 9.589 -18.098 6.102 1.00 17.07 85 TYR B O 1
ATOM 1762 N N . LYS B 2 86 ? 9.777 -20.325 5.953 1.00 19.65 86 LYS B N 1
ATOM 1763 C CA . LYS B 2 86 ? 8.878 -20.543 7.085 1.00 21.83 86 LYS B CA 1
ATOM 1764 C C . LYS B 2 86 ? 9.288 -19.760 8.330 1.00 21.01 86 LYS B C 1
ATOM 1765 O O . LYS B 2 86 ? 8.451 -19.190 9.017 1.00 19.50 86 LYS B O 1
ATOM 1771 N N . GLN B 2 87 ? 10.584 -19.696 8.596 1.00 20.01 87 GLN B N 1
ATOM 1772 C CA . GLN B 2 87 ? 11.059 -18.987 9.771 1.00 18.84 87 GLN B CA 1
ATOM 1773 C C . GLN B 2 87 ? 11.076 -17.489 9.645 1.00 15.78 87 GLN B C 1
ATOM 1774 O O . GLN B 2 87 ? 10.695 -16.797 10.573 1.00 15.06 87 GLN B O 1
ATOM 1780 N N . LEU B 2 88 ? 11.550 -16.998 8.506 1.00 15.72 88 LEU B N 1
ATOM 1781 C CA . LEU B 2 88 ? 11.638 -15.564 8.240 1.00 15.22 88 LEU B CA 1
ATOM 1782 C C . LEU B 2 88 ? 10.261 -14.920 8.211 1.00 16.19 88 LEU B C 1
ATOM 1783 O O . LEU B 2 88 ? 10.119 -13.747 8.578 1.00 16.01 88 LEU B O 1
ATOM 1788 N N . SER B 2 89 ? 9.245 -15.672 7.790 1.00 15.64 89 SER B N 1
ATOM 1789 C CA . SER B 2 89 ? 7.892 -15.122 7.781 1.00 15.80 89 SER B CA 1
ATOM 1790 C C . SER B 2 89 ? 7.506 -14.811 9.220 1.00 14.80 89 SER B C 1
ATOM 1791 O O . SER B 2 89 ? 7.294 -13.657 9.583 1.00 14.30 89 SER B O 1
ATOM 1794 N N . ILE B 2 90 ? 7.486 -15.859 10.040 1.00 16.16 90 ILE B N 1
ATOM 1795 C CA . ILE B 2 90 ? 7.160 -15.787 11.464 1.00 16.85 90 ILE B CA 1
ATOM 1796 C C . ILE B 2 90 ? 7.908 -14.654 12.186 1.00 16.92 90 ILE B C 1
ATOM 1797 O O . ILE B 2 90 ? 7.298 -13.818 12.857 1.00 17.64 90 ILE B O 1
ATOM 1802 N N . LYS B 2 91 ? 9.229 -14.638 12.068 1.00 16.69 91 LYS B N 1
ATOM 1803 C CA . LYS B 2 91 ? 10.022 -13.603 12.717 1.00 17.40 91 LYS B CA 1
ATOM 1804 C C . LYS B 2 91 ? 9.482 -12.215 12.342 1.00 16.84 91 LYS B C 1
ATOM 1805 O O . LYS B 2 91 ? 8.810 -11.570 13.143 1.00 17.28 91 LYS B O 1
ATOM 1811 N N . HIS B 2 92 ? 9.689 -11.815 11.092 1.00 15.24 92 HIS B N 1
ATOM 1812 C CA . HIS B 2 92 ? 9.247 -10.514 10.582 1.00 14.98 92 HIS B CA 1
ATOM 1813 C C . HIS B 2 92 ? 7.761 -10.152 10.710 1.00 14.76 92 HIS B C 1
ATOM 1814 O O . HIS B 2 92 ? 7.425 -9.004 11.005 1.00 13.34 92 HIS B O 1
ATOM 1821 N N . SER B 2 93 ? 6.882 -11.124 10.514 1.00 14.53 93 SER B N 1
ATOM 1822 C CA . SER B 2 93 ? 5.460 -10.864 10.538 1.00 13.03 93 SER B CA 1
ATOM 1823 C C . SER B 2 93 ? 4.658 -11.344 11.717 1.00 15.59 93 SER B C 1
ATOM 1824 O O . SER B 2 93 ? 3.495 -10.989 11.847 1.00 16.15 93 SER B O 1
ATOM 1827 N N . GLU B 2 94 ? 5.243 -12.148 12.583 1.00 17.05 94 GLU B N 1
ATOM 1828 C CA . GLU B 2 94 ? 4.479 -12.607 13.727 1.00 19.15 94 GLU B CA 1
ATOM 1829 C C . GLU B 2 94 ? 5.123 -12.134 15.010 1.00 17.86 94 GLU B C 1
ATOM 1830 O O . GLU B 2 94 ? 4.443 -11.922 16.008 1.00 16.63 94 GLU B O 1
ATOM 1836 N N . LYS B 2 95 ? 6.433 -11.933 14.972 1.00 19.63 95 LYS B N 1
ATOM 1837 C CA . LYS B 2 95 ? 7.151 -11.457 16.147 1.00 19.35 95 LYS B CA 1
ATOM 1838 C C . LYS B 2 95 ? 7.522 -9.969 16.094 1.00 20.41 95 LYS B C 1
ATOM 1839 O O . LYS B 2 95 ? 7.142 -9.192 16.978 1.00 22.65 95 LYS B O 1
ATOM 1845 N N . ILE B 2 96 ? 8.243 -9.565 15.053 1.00 20.15 96 ILE B N 1
ATOM 1846 C CA . ILE B 2 96 ? 8.667 -8.173 14.892 1.00 17.12 96 ILE B CA 1
ATOM 1847 C C . ILE B 2 96 ? 7.541 -7.263 14.381 1.00 17.36 96 ILE B C 1
ATOM 1848 O O . ILE B 2 96 ? 7.446 -6.109 14.769 1.00 18.39 96 ILE B O 1
ATOM 1853 N N . HIS B 2 97 ? 6.702 -7.787 13.493 1.00 16.80 97 HIS B N 1
ATOM 1854 C CA . HIS B 2 97 ? 5.596 -7.035 12.897 1.00 16.69 97 HIS B CA 1
ATOM 1855 C C . HIS B 2 97 ? 6.015 -5.888 11.982 1.00 15.35 97 HIS B C 1
ATOM 1856 O O . HIS B 2 97 ? 5.638 -4.744 12.223 1.00 16.04 97 HIS B O 1
ATOM 1863 N N . VAL B 2 98 ? 6.827 -6.190 10.967 1.00 13.49 98 VAL B N 1
ATOM 1864 C CA . VAL B 2 98 ? 7.273 -5.207 9.974 1.00 10.69 98 VAL B CA 1
ATOM 1865 C C . VAL B 2 98 ? 6.098 -5.069 9.007 1.00 12.08 98 VAL B C 1
ATOM 1866 O O . VAL B 2 98 ? 5.673 -6.059 8.439 1.00 14.82 98 VAL B O 1
ATOM 1870 N N . ASP B 2 99 ? 5.592 -3.868 8.765 1.00 13.22 99 ASP B N 1
ATOM 1871 C CA . ASP B 2 99 ? 4.481 -3.768 7.836 1.00 13.08 99 ASP B CA 1
ATOM 1872 C C . ASP B 2 99 ? 4.933 -4.350 6.488 1.00 13.63 99 ASP B C 1
ATOM 1873 O O . ASP B 2 99 ? 6.017 -4.031 5.992 1.00 15.23 99 ASP B O 1
ATOM 1878 N N . PRO B 2 100 ? 4.106 -5.226 5.888 1.00 15.04 100 PRO B N 1
ATOM 1879 C CA . PRO B 2 100 ? 4.397 -5.883 4.609 1.00 14.21 100 PRO B CA 1
ATOM 1880 C C . PRO B 2 100 ? 5.032 -4.984 3.569 1.00 13.13 100 PRO B C 1
ATOM 1881 O O . PRO B 2 100 ? 6.041 -5.317 2.970 1.00 15.24 100 PRO B O 1
ATOM 1885 N N . ASP B 2 101 ? 4.460 -3.814 3.374 1.00 14.53 101 ASP B N 1
ATOM 1886 C CA . ASP B 2 101 ? 4.974 -2.912 2.365 1.00 12.77 101 ASP B CA 1
ATOM 1887 C C . ASP B 2 101 ? 6.468 -2.558 2.507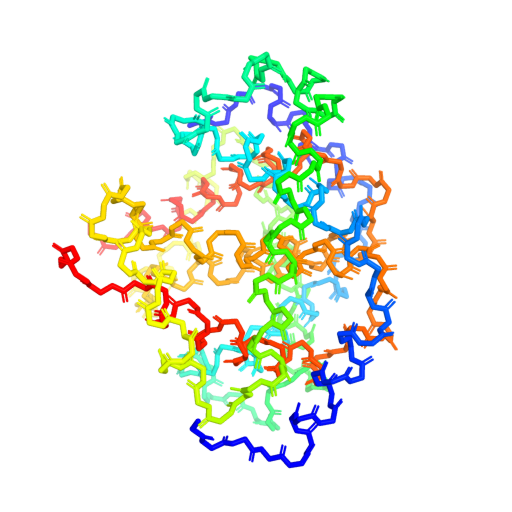 1.00 11.75 101 ASP B C 1
ATOM 1888 O O . ASP B 2 101 ? 7.094 -2.097 1.552 1.00 11.01 101 ASP B O 1
ATOM 1893 N N . ASN B 2 102 ? 7.051 -2.784 3.680 1.00 10.61 102 ASN B N 1
ATOM 1894 C CA . ASN B 2 102 ? 8.469 -2.484 3.852 1.00 10.58 102 ASN B CA 1
ATOM 1895 C C . ASN B 2 102 ? 9.327 -3.499 3.096 1.00 9.55 102 ASN B C 1
ATOM 1896 O O . ASN B 2 102 ? 10.408 -3.167 2.615 1.00 8.36 102 ASN B O 1
ATOM 1901 N N . PHE B 2 103 ? 8.807 -4.720 2.954 1.00 9.26 103 PHE B N 1
ATOM 1902 C CA . PHE B 2 103 ? 9.488 -5.807 2.234 1.00 10.86 103 PHE B CA 1
ATOM 1903 C C . PHE B 2 103 ? 9.684 -5.395 0.787 1.00 10.62 103 PHE B C 1
ATOM 1904 O O . PHE B 2 103 ? 10.710 -5.693 0.163 1.00 10.77 103 PHE B O 1
ATOM 1912 N N . ARG B 2 104 ? 8.646 -4.758 0.261 1.00 9.99 104 ARG B N 1
ATOM 1913 C CA . ARG B 2 104 ? 8.618 -4.255 -1.096 1.00 9.60 104 ARG B CA 1
ATOM 1914 C C . ARG B 2 104 ? 9.657 -3.152 -1.209 1.00 8.73 104 ARG B C 1
ATOM 1915 O O . ARG B 2 104 ? 10.453 -3.140 -2.143 1.00 10.19 104 ARG B O 1
ATOM 1923 N N . LEU B 2 105 ? 9.673 -2.247 -0.231 1.00 9.44 105 LEU B N 1
ATOM 1924 C CA . LEU B 2 105 ? 10.635 -1.143 -0.228 1.00 8.29 105 LEU B CA 1
ATOM 1925 C C . LEU B 2 105 ? 12.070 -1.652 -0.242 1.00 7.06 105 LEU B C 1
ATOM 1926 O O . LEU B 2 105 ? 12.858 -1.249 -1.078 1.00 9.18 105 LEU B O 1
ATOM 1931 N N . LEU B 2 106 ? 12.411 -2.587 0.628 1.00 8.26 106 LEU B N 1
ATOM 1932 C CA . LEU B 2 106 ? 13.770 -3.105 0.582 1.00 7.57 106 LEU B CA 1
ATOM 1933 C C . LEU B 2 106 ? 13.987 -3.869 -0.724 1.00 7.98 106 LEU B C 1
ATOM 1934 O O . LEU B 2 106 ? 15.051 -3.774 -1.321 1.00 12.09 106 LEU B O 1
ATOM 1939 N N . GLY B 2 107 ? 12.965 -4.566 -1.209 1.00 8.53 107 GLY B N 1
ATOM 1940 C CA . GLY B 2 107 ? 13.098 -5.272 -2.478 1.00 9.80 107 GLY B CA 1
ATOM 1941 C C . GLY B 2 107 ? 13.454 -4.288 -3.591 1.00 9.35 107 GLY B C 1
ATOM 1942 O O . GLY B 2 107 ? 14.336 -4.536 -4.415 1.00 8.68 107 GLY B O 1
ATOM 1943 N N . GLU B 2 108 ? 12.800 -3.135 -3.587 1.00 10.20 108 GLU B N 1
ATOM 1944 C CA . GLU B 2 108 ? 13.063 -2.093 -4.578 1.00 10.75 108 GLU B CA 1
ATOM 1945 C C . GLU B 2 108 ? 14.467 -1.486 -4.448 1.00 11.01 108 GLU B C 1
ATOM 1946 O O . GLU B 2 108 ? 15.141 -1.246 -5.451 1.00 10.85 108 GLU B O 1
ATOM 1952 N N . ILE B 2 109 ? 14.897 -1.228 -3.215 1.00 9.22 109 ILE B N 1
ATOM 1953 C CA . ILE B 2 109 ? 16.212 -0.647 -2.976 1.00 9.70 109 ILE B CA 1
ATOM 1954 C C . ILE B 2 109 ? 17.315 -1.578 -3.429 1.00 10.90 109 ILE B C 1
ATOM 1955 O O . ILE B 2 109 ? 18.278 -1.131 -4.023 1.00 12.71 109 ILE B O 1
ATOM 1960 N N . ILE B 2 110 ? 17.172 -2.873 -3.185 1.00 11.95 110 ILE B N 1
ATOM 1961 C CA . ILE B 2 110 ? 18.187 -3.818 -3.621 1.00 13.25 110 ILE B CA 1
ATOM 1962 C C . ILE B 2 110 ? 18.262 -3.801 -5.142 1.00 14.50 110 ILE B C 1
ATOM 1963 O O . ILE B 2 110 ? 19.353 -3.769 -5.704 1.00 15.94 110 ILE B O 1
ATOM 1968 N N . THR B 2 111 ? 17.103 -3.871 -5.796 1.00 14.35 111 THR B N 1
ATOM 1969 C CA . THR B 2 111 ? 17.031 -3.873 -7.255 1.00 15.00 111 THR B CA 1
ATOM 1970 C C . THR B 2 111 ? 17.715 -2.632 -7.805 1.00 15.06 111 THR B C 1
ATOM 1971 O O . THR B 2 111 ? 18.456 -2.672 -8.785 1.00 16.53 111 THR B O 1
ATOM 1975 N N . MET B 2 112 ? 17.454 -1.519 -7.158 1.00 13.35 112 MET B N 1
ATOM 1976 C CA . MET B 2 112 ? 18.048 -0.287 -7.560 1.00 14.52 112 MET B CA 1
ATOM 1977 C C . MET B 2 112 ? 19.575 -0.410 -7.363 1.00 15.81 112 MET B C 1
ATOM 1978 O O . MET B 2 112 ? 20.347 -0.083 -8.258 1.00 17.68 112 MET B O 1
ATOM 1983 N N . CYS B 2 113 ? 20.017 -0.920 -6.216 1.00 15.29 113 CYS B N 1
ATOM 1984 C CA . CYS B 2 113 ? 21.454 -1.080 -5.956 1.00 15.50 113 CYS B CA 1
ATOM 1985 C C . CYS B 2 113 ? 22.091 -2.054 -6.941 1.00 14.75 113 CYS B C 1
ATOM 1986 O O . CYS B 2 113 ? 23.251 -1.886 -7.313 1.00 14.84 113 CYS B O 1
ATOM 1989 N N . VAL B 2 114 ? 21.331 -3.069 -7.347 1.00 14.31 114 VAL B N 1
ATOM 1990 C CA . VAL B 2 114 ? 21.800 -4.073 -8.295 1.00 14.11 114 VAL B CA 1
ATOM 1991 C C . VAL B 2 114 ? 21.949 -3.338 -9.601 1.00 15.33 114 VAL B C 1
ATOM 1992 O O . VAL B 2 114 ? 22.909 -3.548 -10.340 1.00 17.00 114 VAL B O 1
ATOM 1996 N N . GLY B 2 115 ? 21.027 -2.414 -9.836 1.00 15.00 115 GLY B N 1
ATOM 1997 C CA . GLY B 2 115 ? 21.035 -1.653 -11.063 1.00 14.02 115 GLY B CA 1
ATOM 1998 C C . GLY B 2 115 ? 22.216 -0.733 -11.195 1.00 13.87 115 GLY B C 1
ATOM 1999 O O . GLY B 2 115 ? 22.880 -0.733 -12.223 1.00 14.94 115 GLY B O 1
ATOM 2000 N N . ALA B 2 116 ? 22.491 0.037 -10.149 1.00 15.20 116 ALA B N 1
ATOM 2001 C CA . ALA B 2 116 ? 23.604 0.990 -10.160 1.00 15.94 116 ALA B CA 1
ATOM 2002 C C . ALA B 2 116 ? 24.958 0.314 -10.230 1.00 17.19 116 ALA B C 1
ATOM 2003 O O . ALA B 2 116 ? 25.959 0.953 -10.533 1.00 17.87 116 ALA B O 1
ATOM 2005 N N . LYS B 2 117 ? 24.995 -0.969 -9.892 1.00 19.17 117 LYS B N 1
ATOM 2006 C CA . LYS B 2 117 ? 26.246 -1.718 -9.908 1.00 20.10 117 LYS B CA 1
ATOM 2007 C C . LYS B 2 117 ? 26.576 -2.266 -11.289 1.00 19.94 117 LYS B C 1
ATOM 2008 O O . LYS B 2 117 ? 27.641 -1.998 -11.831 1.00 20.70 117 LYS B O 1
ATOM 2014 N N . PHE B 2 118 ? 25.610 -2.923 -11.908 1.00 20.77 118 PHE B N 1
ATOM 2015 C CA . PHE B 2 118 ? 25.840 -3.545 -13.194 1.00 22.06 118 PHE B CA 1
ATOM 2016 C C . PHE B 2 118 ? 25.531 -2.787 -14.466 1.00 21.19 118 PHE B C 1
ATOM 2017 O O . PHE B 2 118 ? 26.156 -3.030 -15.495 1.00 21.15 118 PHE B O 1
ATOM 2025 N N . GLY B 2 119 ? 24.595 -1.852 -14.400 1.00 21.03 119 GLY B N 1
ATOM 2026 C CA . GLY B 2 119 ? 24.245 -1.091 -15.586 1.00 21.20 119 GLY B CA 1
ATOM 2027 C C . GLY B 2 119 ? 23.120 -1.691 -16.413 1.00 19.43 119 GLY B C 1
ATOM 2028 O O . GLY B 2 119 ? 22.728 -2.841 -16.216 1.00 17.49 119 GLY B O 1
ATOM 2029 N N . PRO B 2 120 ? 22.641 -0.951 -17.422 1.00 21.77 120 PRO B N 1
ATOM 2030 C CA . PRO B 2 120 ? 21.550 -1.342 -18.332 1.00 23.34 120 PRO B CA 1
ATOM 2031 C C . PRO B 2 120 ? 21.842 -2.481 -19.321 1.00 23.76 120 PRO B C 1
ATOM 2032 O O . PRO B 2 120 ? 20.917 -2.994 -19.963 1.00 25.57 120 PRO B O 1
ATOM 2036 N N . SER B 2 121 ? 23.109 -2.885 -19.406 1.00 24.69 121 SER B N 1
ATOM 2037 C CA . SER B 2 121 ? 23.569 -3.921 -20.334 1.00 24.24 121 SER B CA 1
ATOM 2038 C C . SER B 2 121 ? 23.759 -5.319 -19.740 1.00 23.09 121 SER B C 1
ATOM 2039 O O . SER B 2 121 ? 24.222 -6.256 -20.412 1.00 24.39 121 SER B O 1
ATOM 2042 N N . ALA B 2 122 ? 23.525 -5.407 -18.442 1.00 20.86 122 ALA B N 1
ATOM 2043 C CA . ALA B 2 122 ? 23.584 -6.657 -17.717 1.00 17.59 122 ALA B CA 1
ATOM 2044 C C . ALA B 2 122 ? 22.211 -6.719 -17.081 1.00 16.08 122 ALA B C 1
ATOM 2045 O O . ALA B 2 122 ? 21.551 -7.741 -17.144 1.00 14.68 122 ALA B O 1
ATOM 2047 N N . PHE B 2 123 ? 21.774 -5.609 -16.488 1.00 16.30 123 PHE B N 1
ATOM 2048 C CA . PHE B 2 123 ? 20.446 -5.552 -15.881 1.00 17.57 123 PHE B CA 1
ATOM 2049 C C . PHE B 2 123 ? 19.500 -5.027 -16.969 1.00 18.57 123 PHE B C 1
ATOM 2050 O O . PHE B 2 123 ? 19.077 -3.867 -16.950 1.00 18.90 123 PHE B O 1
ATOM 2058 N N . THR B 2 124 ? 19.209 -5.910 -17.922 1.00 18.81 124 THR B N 1
ATOM 2059 C CA . THR B 2 124 ? 18.368 -5.636 -19.085 1.00 18.47 124 THR B CA 1
ATOM 2060 C C . THR B 2 124 ? 16.883 -5.763 -18.751 1.00 19.39 124 THR B C 1
ATOM 2061 O O . THR B 2 124 ? 16.527 -6.293 -17.698 1.00 21.40 124 THR B O 1
ATOM 2065 N N . PRO B 2 125 ? 15.992 -5.311 -19.653 1.00 18.03 125 PRO B N 1
ATOM 2066 C CA . PRO B 2 125 ? 14.572 -5.433 -19.323 1.00 17.79 125 PRO B CA 1
ATOM 2067 C C . PRO B 2 125 ? 14.200 -6.879 -19.049 1.00 18.21 125 PRO B C 1
ATOM 2068 O O . PRO B 2 125 ? 13.466 -7.173 -18.107 1.00 18.61 125 PRO B O 1
ATOM 2072 N N . GLU B 2 126 ? 14.845 -7.777 -19.782 1.00 19.26 126 GLU B N 1
ATOM 2073 C CA . GLU B 2 126 ? 14.607 -9.209 -19.675 1.00 19.91 126 GLU B CA 1
ATOM 2074 C C . GLU B 2 126 ? 15.017 -9.784 -18.318 1.00 19.85 126 GLU B C 1
ATOM 2075 O O . GLU B 2 126 ? 14.287 -10.590 -17.721 1.00 18.13 126 GLU B O 1
ATOM 2081 N N . ILE B 2 127 ? 16.192 -9.383 -17.842 1.00 19.62 127 ILE B N 1
ATOM 2082 C CA . ILE B 2 127 ? 16.690 -9.841 -16.546 1.00 18.31 127 ILE B CA 1
ATOM 2083 C C . ILE B 2 127 ? 15.810 -9.198 -15.478 1.00 18.18 127 ILE B C 1
ATOM 2084 O O . ILE B 2 127 ? 15.239 -9.875 -14.625 1.00 18.10 127 ILE B O 1
ATOM 2089 N N . HIS B 2 128 ? 15.723 -7.876 -15.542 1.00 16.86 128 HIS B N 1
ATOM 2090 C CA . HIS B 2 128 ? 14.940 -7.058 -14.630 1.00 17.64 128 HIS B CA 1
ATOM 2091 C C . HIS B 2 128 ? 13.589 -7.708 -14.419 1.00 16.85 128 HIS B C 1
ATOM 2092 O O . HIS B 2 128 ? 13.063 -7.712 -13.315 1.00 18.10 128 HIS B O 1
ATOM 2099 N N . GLU B 2 129 ? 13.050 -8.286 -15.483 1.00 17.03 129 GLU B N 1
ATOM 2100 C CA . GLU B 2 129 ? 11.762 -8.954 -15.434 1.00 15.25 129 GLU B CA 1
ATOM 2101 C C . GLU B 2 129 ? 11.767 -10.246 -14.585 1.00 13.52 129 GLU B C 1
ATOM 2102 O O . GLU B 2 129 ? 10.901 -10.434 -13.729 1.00 12.25 129 GLU B O 1
ATOM 2108 N N . ALA B 2 130 ? 12.719 -11.144 -14.831 1.00 12.27 130 ALA B N 1
ATOM 2109 C CA . ALA B 2 130 ? 12.817 -12.395 -14.072 1.00 11.97 130 ALA B CA 1
ATOM 2110 C C . ALA B 2 130 ? 13.081 -12.075 -12.604 1.00 12.17 130 ALA B C 1
ATOM 2111 O O . ALA B 2 130 ? 12.474 -12.653 -11.700 1.00 12.99 130 ALA B O 1
ATOM 2113 N N . TRP B 2 131 ? 13.953 -11.094 -12.391 1.00 13.26 131 TRP B N 1
ATOM 2114 C CA . TRP B 2 131 ? 14.356 -10.637 -11.057 1.00 14.05 131 TRP B CA 1
ATOM 2115 C C . TRP B 2 131 ? 13.165 -10.117 -10.272 1.00 13.61 131 TRP B C 1
ATOM 2116 O O . TRP B 2 131 ? 12.963 -10.492 -9.121 1.00 14.05 131 TRP B O 1
ATOM 2127 N N . GLN B 2 132 ? 12.326 -9.323 -10.921 1.00 13.49 132 GLN B N 1
ATOM 2128 C CA . GLN B 2 132 ? 11.154 -8.780 -10.247 1.00 14.86 132 GLN B CA 1
ATOM 2129 C C . GLN B 2 132 ? 10.128 -9.853 -9.864 1.00 14.68 132 GLN B C 1
ATOM 2130 O O . GLN B 2 132 ? 9.465 -9.757 -8.838 1.00 15.23 132 GLN B O 1
ATOM 2136 N N . LYS B 2 133 ? 9.970 -10.862 -10.705 1.00 16.06 133 LYS B N 1
ATOM 2137 C CA . LYS B 2 133 ? 9.032 -11.933 -10.410 1.00 16.53 133 LYS B CA 1
ATOM 2138 C C . LYS B 2 133 ? 9.568 -12.678 -9.199 1.00 16.22 133 LYS B C 1
ATOM 2139 O O . LYS B 2 133 ? 8.792 -13.165 -8.374 1.00 16.27 133 LYS B O 1
ATOM 2145 N N . PHE B 2 134 ? 10.898 -12.727 -9.094 1.00 14.25 134 PHE B N 1
ATOM 2146 C CA . PHE B 2 134 ? 11.607 -13.367 -7.979 1.00 14.38 134 PHE B CA 1
ATOM 2147 C C . PHE B 2 134 ? 11.350 -12.630 -6.652 1.00 14.30 134 PHE B C 1
ATOM 2148 O O . PHE B 2 134 ? 10.915 -13.243 -5.679 1.00 12.00 134 PHE B O 1
ATOM 2156 N N . LEU B 2 135 ? 11.658 -11.333 -6.589 1.00 14.39 135 LEU B N 1
ATOM 2157 C CA . LEU B 2 135 ? 11.406 -10.560 -5.360 1.00 14.94 135 LEU B CA 1
ATOM 2158 C C . LEU B 2 135 ? 9.911 -10.552 -4.962 1.00 14.58 135 LEU B C 1
ATOM 2159 O O . LEU B 2 135 ? 9.583 -10.621 -3.782 1.00 15.52 135 LEU B O 1
ATOM 2164 N N . ALA B 2 136 ? 9.011 -10.483 -5.938 1.00 14.16 136 ALA B N 1
ATOM 2165 C CA . ALA B 2 136 ? 7.572 -10.498 -5.656 1.00 13.03 136 ALA B CA 1
ATOM 2166 C C . ALA B 2 136 ? 7.210 -11.745 -4.844 1.00 13.80 136 ALA B C 1
ATOM 2167 O O . ALA B 2 136 ? 6.355 -11.708 -3.965 1.00 14.57 136 ALA B O 1
ATOM 2169 N N . VAL B 2 137 ? 7.853 -12.856 -5.172 1.00 15.12 137 VAL B N 1
ATOM 2170 C CA . VAL B 2 137 ? 7.643 -14.125 -4.482 1.00 16.31 137 VAL B CA 1
ATOM 2171 C C . VAL B 2 137 ? 8.220 -14.073 -3.068 1.00 16.18 137 VAL B C 1
ATOM 2172 O O . VAL B 2 137 ? 7.548 -14.468 -2.108 1.00 16.85 137 VAL B O 1
ATOM 2176 N N . VAL B 2 138 ? 9.464 -13.603 -2.950 1.00 15.15 138 VAL B N 1
ATOM 2177 C CA . VAL B 2 138 ? 10.130 -13.459 -1.651 1.00 15.81 138 VAL B CA 1
ATOM 2178 C C . VAL B 2 138 ? 9.234 -12.601 -0.760 1.00 14.03 138 VAL B C 1
ATOM 2179 O O . VAL B 2 138 ? 8.825 -13.021 0.314 1.00 15.13 138 VAL B O 1
ATOM 2183 N N . VAL B 2 139 ? 8.878 -11.421 -1.248 1.00 14.12 139 VAL B N 1
ATOM 2184 C CA . VAL B 2 139 ? 8.037 -10.508 -0.495 1.00 15.04 139 VAL B CA 1
ATOM 2185 C C . VAL B 2 139 ? 6.784 -11.197 0.030 1.00 16.27 139 VAL B C 1
ATOM 2186 O O . VAL B 2 139 ? 6.416 -11.029 1.187 1.00 16.06 139 VAL B O 1
ATOM 2190 N N . SER B 2 140 ? 6.125 -11.959 -0.836 1.00 16.61 140 SER B N 1
ATOM 2191 C CA . SER B 2 140 ? 4.895 -12.651 -0.475 1.00 17.45 140 SER B CA 1
ATOM 2192 C C . SER B 2 140 ? 5.138 -13.719 0.569 1.00 15.40 140 SER B C 1
ATOM 2193 O O . SER B 2 140 ? 4.329 -13.885 1.488 1.00 16.17 140 SER B O 1
ATOM 2196 N N . ALA B 2 141 ? 6.256 -14.429 0.433 1.00 14.66 141 ALA B N 1
ATOM 2197 C CA . ALA B 2 141 ? 6.630 -15.483 1.377 1.00 14.29 141 ALA B CA 1
ATOM 2198 C C . ALA B 2 141 ? 7.058 -14.955 2.754 1.00 15.81 141 ALA B C 1
ATOM 2199 O O . ALA B 2 141 ? 6.961 -15.678 3.754 1.00 15.39 141 ALA B O 1
ATOM 2201 N N . LEU B 2 142 ? 7.514 -13.703 2.805 1.00 14.62 142 LEU B N 1
ATOM 2202 C CA . LEU B 2 142 ? 7.970 -13.085 4.048 1.00 15.74 142 LEU B CA 1
ATOM 2203 C C . LEU B 2 142 ? 6.856 -12.620 4.958 1.00 16.37 142 LEU B C 1
ATOM 2204 O O . LEU B 2 142 ? 7.018 -12.539 6.180 1.00 14.76 142 LEU B O 1
ATOM 2209 N N . GLY B 2 143 ? 5.713 -12.312 4.381 1.00 16.52 143 GLY B N 1
ATOM 2210 C CA . GLY B 2 143 ? 4.652 -11.834 5.233 1.00 20.85 143 GLY B CA 1
ATOM 2211 C C . GLY B 2 143 ? 3.541 -12.820 5.387 1.00 21.03 143 GLY B C 1
ATOM 2212 O O . GLY B 2 143 ? 3.669 -13.913 4.875 1.00 22.72 143 GLY B O 1
ATOM 2213 N N . ARG B 2 144 ? 2.635 -12.534 6.314 1.00 22.91 144 ARG B N 1
ATOM 2214 C CA . ARG B 2 144 ? 1.421 -13.310 6.506 1.00 25.88 144 ARG B CA 1
ATOM 2215 C C . ARG B 2 144 ? 0.684 -13.028 7.794 1.00 27.31 144 ARG B C 1
ATOM 2216 O O . ARG B 2 144 ? -0.293 -12.286 7.832 1.00 28.58 144 ARG B O 1
ATOM 2224 N N . GLN B 2 145 ? 1.168 -13.668 8.841 1.00 30.08 145 GLN B N 1
ATOM 2225 C CA . GLN B 2 145 ? 0.605 -13.623 10.181 1.00 32.56 145 GLN B CA 1
ATOM 2226 C C . GLN B 2 145 ? -0.005 -12.354 10.747 1.00 33.42 145 GLN B C 1
ATOM 2227 O O . GLN B 2 145 ? -0.734 -12.448 11.735 1.00 33.88 145 GLN B O 1
ATOM 2233 N N . TYR B 2 146 ? 0.307 -11.179 10.198 1.00 34.71 146 TYR B N 1
ATOM 2234 C CA . TYR B 2 146 ? -0.228 -9.936 10.785 1.00 34.85 146 TYR B CA 1
ATOM 2235 C C . TYR B 2 146 ? -1.662 -9.612 10.458 1.00 35.40 146 TYR B C 1
ATOM 2236 O O . TYR B 2 146 ? -2.445 -9.159 11.321 1.00 34.72 146 TYR B O 1
ATOM 2245 N N . HIS B 2 147 ? -1.888 -9.675 9.151 1.00 35.28 147 HIS B N 1
ATOM 2246 C CA . HIS B 2 147 ? -3.140 -9.454 8.450 1.00 34.64 147 HIS B CA 1
ATOM 2247 C C . HIS B 2 147 ? -3.654 -8.023 8.209 1.00 34.34 147 HIS B C 1
#

Organism: Leiostomus xanthurus (NCBI:txid59837)

Secondary structure (P-SEA, 3-state):
cccaaaaaaaaaaaaaaccaaaaaaaaaaaaaaaacccccccccccccccccccaaaaaaaaaaaaaaaaaaaaccccccccaaaaaaacccccccccaaaaaaaaaaaaaaaaccccccaaaaaaaaaaaaaaaaaaacccc/ccccaaaaaaaaaaaaaccaaaaaaaaaaaaaacccccccccccccccccaaaaaccaaaaaaaaaaaaaaaaaaaccccccccaaaaaaaacccccccaaaaaaaaaaaaaaaaaccccccccaaaaaaaaaaaaaaaaaaccccc

Solvent-accessible surface area: 14000 Å² total; per-residue (Å²): 132,24,55,81,71,3,49,60,77,5,90,68,10,22,121,112,0,103,55,95,18,42,83,2,1,14,26,2,0,0,0,10,0,26,12,24,84,111,2,59,119,65,35,90,150,62,42,98,126,10,9,20,131,7,55,62,0,119,98,60,0,38,82,33,2,64,27,10,11,98,0,6,179,30,6,115,89,12,75,43,27,3,47,128,54,0,80,54,47,0,117,152,87,133,18,70,62,60,16,25,93,4,35,20,13,0,10,9,0,0,6,0,7,68,28,62,63,69,1,51,23,78,20,6,40,0,5,33,73,4,13,51,31,28,5,116,3,12,30,97,85,42,260,108,124,18,74,120,77,33,77,51,16,1,90,61,5,21,68,123,16,84,59,25,64,1,1,19,73,2,2,7,27,8,0,5,11,23,64,157,4,45,177,71,37,147,66,31,54,97,16,90,80,61,78,18,1,103,61,25,78,108,0,36,114,60,0,100,81,42,1,31,8,8,49,120,0,3,97,66,12,81,68,0,86,99,43,4,125,124,48,9,52,106,50,0,83,122,73,105,16,90,56,78,18,19,82,24,26,9,34,4,7,1,4,7,0,0,26,91,59,14,40,107,36,0,39,17,107,37,0,71,8,0,29,70,0,6,52,21,8,38,86,10,23,13,158,54,59,181

Nearest PDB structures (foldseek):
  1spg-assembly1_A-2  TM=1.007E+00  e=1.006E-19  Leiostomus xanthurus
  6iyh-assembly1_A-2  TM=9.787E-01  e=2.014E-13  Acipenser persicus
  6iyi-assembly1_A-2  TM=9.782E-01  e=1.789E-12  Acipenser stellatus
  6ii1-assembly1_C  TM=9.815E-01  e=3.704E-12  Bos taurus
  8wix-assembly1_A  TM=9.707E-01  e=7.306E-12  Alligator mississippiensis

Sequence (290 aa):
SLSATDKARVKALWDKIEGKSAELGAEALGRMLVSFPQTKIYFSEWGQDLGPQTPQVRNHGAVIMAAVGKAVKSIDNLVGGLSQLSELHAFKLRVDPANFKILAHNIILVISMYFPGDFTPEVHLSVDKFLACLALALSEKYRVDWTDAERAAIKALWGKIDVGEIGPQALSRLLIVYPWTQRHFKGFGNISTNAAILGNAKVAEHGKTVMGGLDRAVQNMDNIKNVYKQLSIKHSEKIHVDPDNFRLLGEIITMCVGAKFGPSAFTPEIHEAWQKFLAVVVSALGRQYH

Foldseek 3Di:
DADVVLLVLVVVLCVVCPPVQLVLLLQLQQCLCVVPVVVCVLVVVDDDPGHSPGPVSSRVRSVVSVLVSVCSVVVVCLLVSCVVLLCCDQPVSVPDLVCLLSSLVSSLVSSCVVCVVSCDPVSVVSSSVSSVVNSVSSNVPND/DDDDPLLLCLLVVLLVVDDLLVLLLQLLLCLCVVVVVCVVLVVVQPDPPDSVSSSPRVSSSVVSSVVSVLLVQCNVVVPCLLVSCVPLQCCCAVPSNDPLVSLVVSLVSSLVSSPVVPHCVSCDPSSVVSSVVSSVSNSVSNYDVHD